Protein 1EX7 (pdb70)

Radius of gyration: 16.26 Å; Cα contacts (8 Å, |Δi|>4): 280; chains: 1; bounding box: 44×37×42 Å

CATH classification: 3.30.63.10 (+1 more: 3.40.50.300)

Structure (mmCIF, N/CA/C/O backbone):
data_1EX7
#
_entry.id   1EX7
#
_cell.length_a   50.625
_cell.length_b   50.625
_cell.length_c   155.327
_cell.angle_alpha   90.00
_cell.angle_beta   90.00
_cell.angle_gamma   90.00
#
_symmetry.space_group_name_H-M   'P 43 21 2'
#
loop_
_entity.id
_entity.type
_entity.pdbx_description
1 polymer 'GUANYLATE KINASE'
2 non-polymer 'SULFATE ION'
3 non-polymer "GUANOSINE-5'-MONOPHOSPHATE"
4 water water
#
loop_
_atom_site.group_PDB
_atom_site.id
_atom_site.type_symbol
_atom_site.label_atom_id
_atom_site.label_alt_id
_atom_site.label_comp_id
_atom_site.label_asym_id
_atom_site.label_entity_id
_atom_site.label_seq_id
_atom_site.pdbx_PDB_ins_code
_atom_site.Cartn_x
_atom_site.Cartn_y
_atom_site.Cartn_z
_atom_site.occupancy
_atom_site.B_iso_or_equiv
_atom_site.auth_seq_id
_atom_site.auth_comp_id
_atom_site.auth_asym_id
_atom_site.auth_atom_id
_atom_site.pdbx_PDB_model_num
ATOM 1 N N . SER A 1 1 ? 8.752 31.303 61.945 1.00 83.41 1 SER A N 1
ATOM 2 C CA . SER A 1 1 ? 9.301 29.962 61.749 1.00 57.67 1 SER A CA 1
ATOM 3 C C . SER A 1 1 ? 10.364 29.714 62.825 1.00 44.10 1 SER A C 1
ATOM 4 O O . SER A 1 1 ? 10.375 30.440 63.821 1.00 43.77 1 SER A O 1
ATOM 7 N N . ARG A 1 2 ? 11.225 28.715 62.603 1.00 37.56 2 ARG A N 1
ATOM 8 C CA . ARG A 1 2 ? 12.321 28.441 63.525 1.00 31.22 2 ARG A CA 1
ATOM 9 C C . ARG A 1 2 ? 13.300 29.626 63.504 1.00 23.98 2 ARG A C 1
ATOM 10 O O . ARG A 1 2 ? 13.627 30.125 62.428 1.00 26.20 2 ARG A O 1
ATOM 18 N N . PRO A 1 3 ? 13.775 30.055 64.667 1.00 29.55 3 PRO A N 1
ATOM 19 C CA . PRO A 1 3 ? 14.730 31.153 64.647 1.00 24.53 3 PRO A CA 1
ATOM 20 C C . PRO A 1 3 ? 16.046 30.656 64.042 1.00 24.65 3 PRO A C 1
ATOM 21 O O . PRO A 1 3 ? 16.448 29.491 64.043 1.00 25.74 3 PRO A O 1
ATOM 25 N N . ILE A 1 4 ? 16.736 31.647 63.520 1.00 20.89 4 ILE A N 1
ATOM 26 C CA . ILE A 1 4 ? 18.048 31.493 62.958 1.00 25.25 4 ILE A CA 1
ATOM 27 C C . ILE A 1 4 ? 19.077 32.212 63.834 1.00 31.63 4 ILE A C 1
ATOM 28 O O . ILE A 1 4 ? 19.044 33.404 64.125 1.00 21.48 4 ILE A O 1
ATOM 33 N N . VAL A 1 5 ? 20.077 31.452 64.281 1.00 21.60 5 VAL A N 1
ATOM 34 C CA . VAL A 1 5 ? 21.228 31.947 65.009 1.00 18.26 5 VAL A CA 1
ATOM 35 C C . VAL A 1 5 ? 22.370 32.099 64.017 1.00 19.69 5 VAL A C 1
ATOM 36 O O . VAL A 1 5 ? 22.833 31.136 63.393 1.00 20.89 5 VAL A O 1
ATOM 40 N N . ILE A 1 6 ? 22.831 33.328 63.851 1.00 13.66 6 ILE A N 1
ATOM 41 C CA . ILE A 1 6 ? 23.965 33.567 62.983 1.00 16.28 6 ILE A CA 1
ATOM 42 C C . ILE A 1 6 ? 25.151 33.969 63.866 1.00 23.49 6 ILE A C 1
ATOM 43 O O . ILE A 1 6 ? 25.045 34.796 64.784 1.00 24.14 6 ILE A O 1
ATOM 48 N N . SER A 1 7 ? 26.295 33.333 63.614 1.00 16.93 7 SER A N 1
ATOM 49 C CA . SER A 1 7 ? 27.494 33.727 64.336 1.00 18.65 7 SER A CA 1
ATOM 50 C C . SER A 1 7 ? 28.654 33.868 63.364 1.00 23.39 7 SER A C 1
ATOM 51 O O . SER A 1 7 ? 28.539 33.469 62.195 1.00 17.65 7 SER A O 1
ATOM 54 N N . GLY A 1 8 ? 29.775 34.411 63.840 1.00 17.41 8 GLY A N 1
ATOM 55 C CA . GLY A 1 8 ? 30.984 34.451 63.011 1.00 18.85 8 GLY A CA 1
ATOM 56 C C . GLY A 1 8 ? 31.854 35.609 63.527 1.00 20.45 8 GLY A C 1
ATOM 57 O O . GLY A 1 8 ? 31.336 36.531 64.162 1.00 18.63 8 GLY A O 1
ATOM 58 N N . PRO A 1 9 ? 33.125 35.626 63.273 1.00 24.70 9 PRO A N 1
ATOM 59 C CA . PRO A 1 9 ? 33.969 36.740 63.774 1.00 28.59 9 PRO A CA 1
ATOM 60 C C . PRO A 1 9 ? 33.625 38.073 63.153 1.00 24.30 9 PRO A C 1
ATOM 61 O O . PRO A 1 9 ? 33.258 38.105 61.972 1.00 20.09 9 PRO A O 1
ATOM 65 N N . SER A 1 10 ? 33.757 39.147 63.938 1.00 24.96 10 SER A N 1
ATOM 66 C CA . SER A 1 10 ? 33.603 40.508 63.430 1.00 35.65 10 SER A CA 1
ATOM 67 C C . SER A 1 10 ? 34.701 40.761 62.395 1.00 26.69 10 SER A C 1
ATOM 68 O O . SER A 1 10 ? 35.806 40.252 62.625 1.00 28.33 10 SER A O 1
ATOM 71 N N . GLY A 1 11 ? 34.446 41.458 61.309 1.00 30.95 11 GLY A N 1
ATOM 72 C CA . GLY A 1 11 ? 35.401 41.769 60.227 1.00 25.94 11 GLY A CA 1
ATOM 73 C C . GLY A 1 11 ? 35.141 40.979 58.961 1.00 26.08 11 GLY A C 1
ATOM 74 O O . GLY A 1 11 ? 35.803 41.110 57.942 1.00 39.14 11 GLY A O 1
ATOM 75 N N . THR A 1 12 ? 34.154 40.086 58.985 1.00 27.98 12 THR A N 1
ATOM 76 C CA . THR A 1 12 ? 33.857 39.198 57.879 1.00 34.25 12 THR A CA 1
ATOM 77 C C . THR A 1 12 ? 32.811 39.807 56.945 1.00 40.48 12 THR A C 1
ATOM 78 O O . THR A 1 12 ? 32.543 39.192 55.907 1.00 56.92 12 THR A O 1
ATOM 82 N N . GLY A 1 13 ? 32.194 40.947 57.240 1.00 38.31 13 GLY A N 1
ATOM 83 C CA . GLY A 1 13 ? 31.132 41.539 56.416 1.00 30.02 13 GLY A CA 1
ATOM 84 C C . GLY A 1 13 ? 29.744 41.060 56.803 1.00 28.65 13 GLY A C 1
ATOM 85 O O . GLY A 1 13 ? 28.741 41.270 56.140 1.00 29.08 13 GLY A O 1
ATOM 86 N N . LYS A 1 14 ? 29.592 40.368 57.936 1.00 26.25 14 LYS A N 1
ATOM 87 C CA . LYS A 1 14 ? 28.355 39.790 58.418 1.00 37.30 14 LYS A CA 1
ATOM 88 C C . LYS A 1 14 ? 27.261 40.835 58.667 1.00 34.97 14 LYS A C 1
ATOM 89 O O . LYS A 1 14 ? 26.069 40.594 58.471 1.00 17.98 14 LYS A O 1
ATOM 95 N N . SER A 1 15 ? 27.650 42.028 59.117 1.00 32.60 15 SER A N 1
ATOM 96 C CA . SER A 1 15 ? 26.674 43.083 59.391 1.00 33.46 15 SER A CA 1
ATOM 97 C C . SER A 1 15 ? 26.044 43.498 58.065 1.00 27.72 15 SER A C 1
ATOM 98 O O . SER A 1 15 ? 24.864 43.819 58.015 1.00 30.31 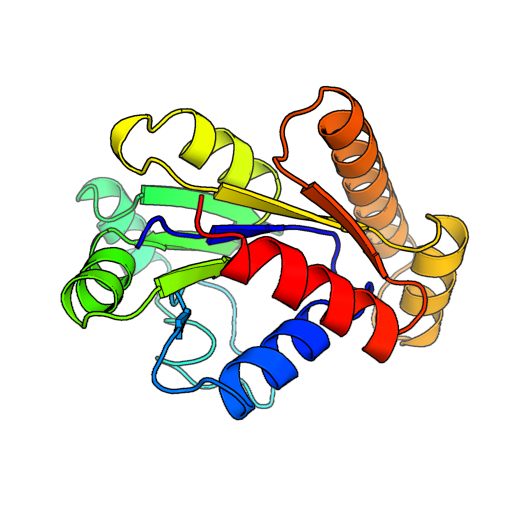15 SER A O 1
ATOM 101 N N . THR A 1 16 ? 26.874 43.477 57.018 1.00 24.08 16 THR A N 1
ATOM 102 C CA . THR A 1 16 ? 26.389 43.881 55.696 1.00 36.35 16 THR A CA 1
ATOM 103 C C . THR A 1 16 ? 25.375 42.927 55.091 1.00 32.58 16 THR A C 1
ATOM 104 O O . THR A 1 16 ? 24.403 43.330 54.451 1.00 24.82 16 THR A O 1
ATOM 108 N N . LEU A 1 17 ? 25.674 41.650 55.323 1.00 27.29 17 LEU A N 1
ATOM 109 C CA . LEU A 1 17 ? 24.780 40.595 54.862 1.00 27.72 17 LEU A CA 1
ATOM 110 C C . LEU A 1 17 ? 23.441 40.759 55.549 1.00 25.95 17 LEU A C 1
ATOM 111 O O . LEU A 1 17 ? 22.354 40.558 55.022 1.00 26.31 17 LEU A O 1
ATOM 116 N N . LEU A 1 18 ? 23.511 41.156 56.836 1.00 21.96 18 LEU A N 1
ATOM 117 C CA . LEU A 1 18 ? 22.194 41.224 57.482 1.00 29.11 18 LEU A CA 1
ATOM 118 C C . LEU A 1 18 ? 21.437 42.457 56.997 1.00 32.67 18 LEU A C 1
ATOM 119 O O . LEU A 1 18 ? 20.221 42.484 56.851 1.00 27.19 18 LEU A O 1
ATOM 124 N N . LYS A 1 19 ? 22.223 43.506 56.763 1.00 28.54 19 LYS A N 1
ATOM 125 C CA . LYS A 1 19 ? 21.591 44.727 56.279 1.00 42.64 19 LYS A CA 1
ATOM 126 C C . LYS A 1 19 ? 20.904 44.478 54.946 1.00 32.63 19 LYS A C 1
ATOM 127 O O . LYS A 1 19 ? 19.837 44.996 54.626 1.00 38.51 19 LYS A O 1
ATOM 133 N N . LYS A 1 20 ? 21.570 43.678 54.114 1.00 29.52 20 LYS A N 1
ATOM 134 C CA . LYS A 1 20 ? 20.869 43.502 52.838 1.00 27.16 20 LYS A CA 1
ATOM 135 C C . LYS A 1 20 ? 19.601 42.707 53.080 1.00 34.19 20 LYS A C 1
ATOM 136 O O . LYS A 1 20 ? 18.553 43.071 52.557 1.00 35.50 20 LYS A O 1
ATOM 142 N N . LEU A 1 21 ? 19.702 41.663 53.907 1.00 36.02 21 LEU A N 1
ATOM 143 C CA . LEU A 1 21 ? 18.504 40.851 54.146 1.00 37.21 21 LEU A CA 1
ATOM 144 C C . LEU A 1 21 ? 17.373 41.668 54.763 1.00 39.39 21 LEU A C 1
ATOM 145 O O . LEU A 1 21 ? 16.216 41.529 54.339 1.00 33.48 21 LEU A O 1
ATOM 150 N N . PHE A 1 22 ? 17.593 42.506 55.775 1.00 40.12 22 PHE A N 1
ATOM 151 C CA . PHE A 1 22 ? 16.459 43.237 56.362 1.00 40.62 22 PHE A CA 1
ATOM 152 C C . PHE A 1 22 ? 15.825 44.232 55.387 1.00 44.78 22 PHE A C 1
ATOM 153 O O . PHE A 1 22 ? 14.638 44.524 55.551 1.00 49.92 22 PHE A O 1
ATOM 161 N N . ALA A 1 23 ? 16.560 44.734 54.400 1.00 48.58 23 ALA A N 1
ATOM 162 C CA . ALA A 1 23 ? 16.004 45.690 53.441 1.00 54.12 23 ALA A CA 1
ATOM 163 C C . ALA A 1 23 ? 15.044 44.978 52.485 1.00 49.09 23 ALA A C 1
ATOM 164 O O . ALA A 1 23 ? 13.885 45.359 52.363 1.00 46.50 23 ALA A O 1
ATOM 166 N N . GLU A 1 24 ? 15.549 43.942 51.830 1.00 39.93 24 GLU A N 1
ATOM 167 C CA . GLU A 1 24 ? 14.752 43.158 50.898 1.00 40.48 24 GLU A CA 1
ATOM 168 C C . GLU A 1 24 ? 13.578 42.446 51.556 1.00 39.62 24 GLU A C 1
ATOM 169 O O . GLU A 1 24 ? 12.529 42.349 50.917 1.00 37.29 24 GLU A O 1
ATOM 175 N N . TYR A 1 25 ? 13.687 41.956 52.791 1.00 29.82 25 TYR A N 1
ATOM 176 C CA . TYR A 1 25 ? 12.556 41.242 53.403 1.00 25.06 25 TYR A CA 1
ATOM 177 C C . TYR A 1 25 ? 12.209 41.773 54.782 1.00 29.59 25 TYR A C 1
ATOM 178 O O . TYR A 1 25 ? 12.224 41.118 55.824 1.00 37.55 25 TYR A O 1
ATOM 187 N N . PRO A 1 26 ? 11.872 43.069 54.854 1.00 30.85 26 PRO A N 1
ATOM 188 C CA . PRO A 1 26 ? 11.626 43.675 56.165 1.00 31.21 26 PRO A CA 1
ATOM 189 C C . PRO A 1 26 ? 10.399 43.103 56.843 1.00 36.87 26 PRO A C 1
ATOM 190 O O . PRO A 1 26 ? 10.216 43.181 58.061 1.00 40.14 26 PRO A O 1
ATOM 194 N N . ASP A 1 27 ? 9.485 42.500 56.081 1.00 41.15 27 ASP A N 1
ATOM 195 C CA . ASP A 1 27 ? 8.289 41.988 56.770 1.00 35.09 27 ASP A CA 1
ATOM 196 C C . ASP A 1 27 ? 8.428 40.523 57.099 1.00 32.64 27 ASP A C 1
ATOM 197 O O . ASP A 1 27 ? 7.605 39.817 57.701 1.00 36.83 27 ASP A O 1
ATOM 202 N N . SER A 1 28 ? 9.551 39.940 56.679 1.00 32.27 28 SER A N 1
ATOM 203 C CA . SER A 1 28 ? 9.694 38.502 56.952 1.00 29.95 28 SER A CA 1
ATOM 204 C C . SER A 1 28 ? 10.591 38.193 58.129 1.00 24.19 28 SER A C 1
ATOM 205 O O . SER A 1 28 ? 10.545 37.156 58.768 1.00 31.81 28 SER A O 1
ATOM 208 N N . PHE A 1 29 ? 11.500 39.117 58.457 1.00 24.26 29 PHE A N 1
ATOM 209 C CA . PHE A 1 29 ? 12.444 38.771 59.526 1.00 28.10 29 PHE A CA 1
ATOM 210 C C . PHE A 1 29 ? 12.478 39.817 60.616 1.00 34.81 29 PHE A C 1
ATOM 211 O O . PHE A 1 29 ? 12.336 41.008 60.317 1.00 41.36 29 PHE A O 1
ATOM 219 N N . GLY A 1 30 ? 12.690 39.321 61.829 1.00 35.61 30 GLY A N 1
ATOM 220 C CA . GLY A 1 30 ? 12.787 40.277 62.949 1.00 31.98 30 GLY A CA 1
ATOM 221 C C . GLY A 1 30 ? 14.141 40.003 63.610 1.00 35.28 30 GLY A C 1
ATOM 222 O O . GLY A 1 30 ? 14.500 38.812 63.600 1.00 30.56 30 GLY A O 1
ATOM 223 N N . PHE A 1 31 ? 14.767 41.059 64.091 1.00 28.57 31 PHE A N 1
ATOM 224 C CA . PHE A 1 31 ? 16.090 40.998 64.720 1.00 30.01 31 PHE A CA 1
ATOM 225 C C . PHE A 1 31 ? 15.951 40.878 66.236 1.00 35.02 31 PHE A C 1
ATOM 226 O O . PHE A 1 31 ? 15.236 41.705 66.810 1.00 24.99 31 PHE A O 1
ATOM 234 N N . SER A 1 32 ? 16.601 39.909 66.853 1.00 24.91 32 SER A N 1
ATOM 235 C CA . SER A 1 32 ? 16.662 39.812 68.314 1.00 18.31 32 SER A CA 1
ATOM 236 C C . SER A 1 32 ? 17.575 40.925 68.765 1.00 19.98 32 SER A C 1
ATOM 237 O O . SER A 1 32 ? 18.731 41.094 68.397 1.00 19.05 32 SER A O 1
ATOM 240 N N . VAL A 1 33 ? 16.977 41.779 69.611 1.00 23.43 33 VAL A N 1
ATOM 241 C CA . VAL A 1 33 ? 17.661 42.959 70.113 1.00 21.35 33 VAL A CA 1
ATOM 242 C C . VAL A 1 33 ? 18.308 42.596 71.451 1.00 23.21 33 VAL A C 1
ATOM 243 O O . VAL A 1 33 ? 17.574 42.421 72.427 1.00 22.36 33 VAL A O 1
ATOM 247 N N . SER A 1 34 ? 19.645 42.457 71.465 1.00 18.68 34 SER A N 1
ATOM 248 C CA . SER A 1 34 ? 20.331 42.056 72.687 1.00 20.11 34 SER A CA 1
ATOM 249 C C . SER A 1 34 ? 20.380 43.195 73.696 1.00 16.51 34 SER A C 1
ATOM 250 O O . SER A 1 34 ? 20.402 44.371 73.327 1.00 20.91 34 SER A O 1
ATOM 253 N N . SER A 1 35 ? 20.399 42.841 74.976 1.00 18.68 35 SER A N 1
ATOM 254 C CA . SER A 1 35 ? 20.685 43.756 76.039 1.00 17.85 35 SER A CA 1
ATOM 255 C C . SER A 1 35 ? 22.189 43.829 76.228 1.00 21.60 35 SER A C 1
ATOM 256 O O . SER A 1 35 ? 22.845 42.795 76.197 1.00 22.03 35 SER A O 1
ATOM 259 N N . THR A 1 36 ? 22.744 45.024 76.420 1.00 18.93 36 THR A N 1
ATOM 260 C CA . THR A 1 36 ? 24.162 45.074 76.707 1.00 19.12 36 THR A CA 1
ATOM 261 C C . THR A 1 36 ? 24.472 46.213 77.668 1.00 16.37 36 THR A C 1
ATOM 262 O O . THR A 1 36 ? 23.778 47.217 77.722 1.00 19.66 36 THR A O 1
ATOM 266 N N . THR A 1 37 ? 25.506 46.119 78.468 1.00 15.63 37 THR A N 1
ATOM 267 C CA . THR A 1 37 ? 25.987 47.155 79.367 1.00 19.81 37 THR A CA 1
ATOM 268 C C . THR A 1 37 ? 27.077 47.993 78.691 1.00 23.84 37 THR A C 1
ATOM 269 O O . THR A 1 37 ? 27.563 48.962 79.275 1.00 27.18 37 THR A O 1
ATOM 273 N N . ARG A 1 38 ? 27.503 47.648 77.460 1.00 24.81 38 ARG A N 1
ATOM 274 C CA . ARG A 1 38 ? 28.538 48.532 76.883 1.00 27.04 38 ARG A CA 1
ATOM 275 C C . ARG A 1 38 ? 27.944 49.860 76.459 1.00 27.08 38 ARG A C 1
ATOM 276 O O . ARG A 1 38 ? 26.766 50.014 76.200 1.00 29.84 38 ARG A O 1
ATOM 284 N N . THR A 1 39 ? 28.831 50.842 76.388 1.00 29.87 39 THR A N 1
ATOM 285 C CA . THR A 1 39 ? 28.593 52.183 75.870 1.00 28.69 39 THR A CA 1
ATOM 286 C C . THR A 1 39 ? 28.214 52.225 74.408 1.00 31.80 39 THR A C 1
ATOM 287 O O . THR A 1 39 ? 28.930 51.678 73.555 1.00 37.84 39 THR A O 1
ATOM 291 N N . PRO A 1 40 ? 27.090 52.837 74.025 1.00 31.02 40 PRO A N 1
ATOM 292 C CA . PRO A 1 40 ? 26.743 52.887 72.603 1.00 28.29 40 PRO A CA 1
ATOM 293 C C . PRO A 1 40 ? 27.846 53.512 71.736 1.00 36.45 40 PRO A C 1
ATOM 294 O O . PRO A 1 40 ? 28.698 54.275 72.173 1.00 35.98 40 PRO A O 1
ATOM 298 N N . ARG A 1 41 ? 27.819 53.159 70.458 1.00 38.56 41 ARG A N 1
ATOM 299 C CA . ARG A 1 41 ? 28.757 53.588 69.442 1.00 40.70 41 ARG A CA 1
ATOM 300 C C . ARG A 1 41 ? 28.033 54.437 68.406 1.00 48.00 41 ARG A C 1
ATOM 301 O O . ARG A 1 41 ? 26.807 54.300 68.282 1.00 41.41 41 ARG A O 1
ATOM 309 N N . ALA A 1 42 ? 28.804 55.259 67.700 1.00 56.30 42 ALA A N 1
ATOM 310 C CA . ALA A 1 42 ? 28.161 56.128 66.698 1.00 54.28 42 ALA A CA 1
ATOM 311 C C . ALA A 1 42 ? 27.284 55.331 65.734 1.00 47.82 42 ALA A C 1
ATOM 312 O O . ALA A 1 42 ? 27.593 54.265 65.187 1.00 42.72 42 ALA A O 1
ATOM 314 N N . GLY A 1 43 ? 26.101 55.916 65.551 1.00 45.22 43 GLY A N 1
ATOM 315 C CA . GLY A 1 43 ? 25.090 55.323 64.710 1.00 49.94 43 GLY A CA 1
ATOM 316 C C . GLY A 1 43 ? 24.248 54.299 65.430 1.00 50.68 43 GLY A C 1
ATOM 317 O O . GLY A 1 43 ? 23.208 53.880 64.912 1.00 52.36 43 GLY A O 1
ATOM 318 N N . GLU A 1 44 ? 24.668 53.861 66.631 1.00 46.28 44 GLU A N 1
ATOM 319 C CA . GLU A 1 44 ? 23.852 52.795 67.236 1.00 35.81 44 GLU A CA 1
ATOM 320 C C . GLU A 1 44 ? 22.553 53.389 67.741 1.00 26.71 44 GLU A C 1
ATOM 321 O O . GLU A 1 44 ? 22.683 54.495 68.266 1.00 31.60 44 GLU A O 1
ATOM 327 N N . VAL A 1 45 ? 21.425 52.705 67.589 1.00 26.60 45 VAL A N 1
ATOM 328 C CA . VAL A 1 45 ? 20.182 53.201 68.162 1.00 34.21 45 VAL A CA 1
ATOM 329 C C . VAL A 1 45 ? 19.585 52.269 69.224 1.00 28.37 45 VAL A C 1
ATOM 330 O O . VAL A 1 45 ? 19.289 51.092 69.030 1.00 29.17 45 VAL A O 1
ATOM 334 N N . ASN A 1 46 ? 19.413 52.886 70.387 1.00 24.33 46 ASN A N 1
ATOM 335 C CA . ASN A 1 46 ? 18.783 52.179 71.493 1.00 27.09 46 ASN A CA 1
ATOM 336 C C . ASN A 1 46 ? 17.433 51.639 71.052 1.00 33.32 46 ASN A C 1
ATOM 337 O O . ASN A 1 46 ? 16.568 52.309 70.510 1.00 40.52 46 ASN A O 1
ATOM 342 N N . GLY A 1 47 ? 17.212 50.355 71.322 1.00 32.89 47 GLY A N 1
ATOM 343 C CA . GLY A 1 47 ? 15.990 49.654 70.968 1.00 21.66 47 GLY A CA 1
ATOM 344 C C . GLY A 1 47 ? 16.198 49.094 69.574 1.00 31.44 47 GLY A C 1
ATOM 345 O O . GLY A 1 47 ? 15.381 48.329 69.082 1.00 37.11 47 GLY A O 1
ATOM 346 N N . LYS A 1 48 ? 17.295 49.431 68.865 1.00 33.73 48 LYS A N 1
ATOM 347 C CA . LYS A 1 48 ? 17.376 48.810 67.536 1.00 33.87 48 LYS A CA 1
ATOM 348 C C . LYS A 1 48 ? 18.647 47.982 67.378 1.00 27.89 48 LYS A C 1
ATOM 349 O O . LYS A 1 48 ? 18.594 46.817 66.981 1.00 35.99 48 LYS A O 1
ATOM 355 N N . ASP A 1 49 ? 19.786 48.587 67.673 1.00 22.84 49 ASP A N 1
ATOM 356 C CA . ASP A 1 49 ? 21.047 47.858 67.581 1.00 21.59 49 ASP A CA 1
ATOM 357 C C . ASP A 1 49 ? 21.240 46.901 68.752 1.00 26.11 49 ASP A C 1
ATOM 358 O O . ASP A 1 49 ? 21.685 45.776 68.608 1.00 27.08 49 ASP A O 1
ATOM 363 N N . TYR A 1 50 ? 20.892 47.462 69.899 1.00 22.50 50 TYR A N 1
ATOM 364 C CA . TYR A 1 50 ? 20.951 46.968 71.232 1.00 19.35 50 TYR A CA 1
ATOM 365 C C . TYR A 1 50 ? 19.991 47.704 72.161 1.00 23.62 50 TYR A C 1
ATOM 366 O O . TYR A 1 50 ? 19.704 48.852 71.828 1.00 25.08 50 TYR A O 1
ATOM 375 N N . ASN A 1 51 ? 19.612 47.021 73.218 1.00 21.15 51 ASN A N 1
ATOM 376 C CA . ASN A 1 51 ? 18.977 47.591 74.395 1.00 24.62 51 ASN A CA 1
ATOM 377 C C . ASN A 1 51 ? 20.135 47.900 75.347 1.00 27.74 51 ASN A C 1
ATOM 378 O O . ASN A 1 51 ? 20.681 46.990 75.979 1.00 24.08 51 ASN A O 1
ATOM 383 N N . PHE A 1 52 ? 20.498 49.155 75.393 1.00 20.04 52 PHE A N 1
ATOM 384 C CA . PHE A 1 52 ? 21.560 49.580 76.273 1.00 24.83 52 PHE A CA 1
ATOM 385 C C . PHE A 1 52 ? 20.945 49.746 77.667 1.00 33.69 52 PHE A C 1
ATOM 386 O O . PHE A 1 52 ? 19.998 50.495 77.875 1.00 34.80 52 PHE A O 1
ATOM 394 N N . VAL A 1 53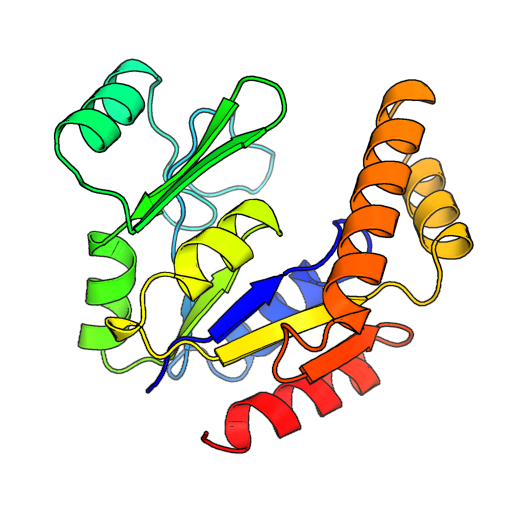 ? 21.494 49.034 78.640 1.00 26.90 53 VAL A N 1
ATOM 395 C CA . VAL A 1 53 ? 20.966 49.054 79.989 1.00 19.65 53 VAL A CA 1
ATOM 396 C C . VAL A 1 53 ? 22.127 49.195 80.950 1.00 23.75 53 VAL A C 1
ATOM 397 O O . VAL A 1 53 ? 23.269 49.014 80.524 1.00 24.38 53 VAL A O 1
ATOM 401 N N . SER A 1 54 ? 21.809 49.505 82.223 1.00 23.35 54 SER A N 1
ATOM 402 C CA . SER A 1 54 ? 22.841 49.686 83.232 1.00 22.65 54 SER A CA 1
ATOM 403 C C . SER A 1 54 ? 23.318 48.338 83.755 1.00 22.16 54 SER A C 1
ATOM 404 O O . SER A 1 54 ? 22.705 47.295 83.549 1.00 15.74 54 SER A O 1
ATOM 407 N N . VAL A 1 55 ? 24.412 48.325 84.478 1.00 16.21 55 VAL A N 1
ATOM 408 C CA . VAL A 1 55 ? 24.860 47.104 85.103 1.00 17.81 55 VAL A CA 1
ATOM 409 C C . VAL A 1 55 ? 23.820 46.653 86.097 1.00 24.96 55 VAL A C 1
ATOM 410 O O . VAL A 1 55 ? 23.524 45.471 86.255 1.00 26.72 55 VAL A O 1
ATOM 414 N N . ASP A 1 56 ? 23.196 47.578 86.832 1.00 20.42 56 ASP A N 1
ATOM 415 C CA . ASP A 1 56 ? 22.236 47.092 87.840 1.00 18.27 56 ASP A CA 1
ATOM 416 C C . ASP A 1 56 ? 21.058 46.381 87.215 1.00 13.94 56 ASP A C 1
ATOM 417 O O . ASP A 1 56 ? 20.526 45.378 87.690 1.00 20.60 56 ASP A O 1
ATOM 422 N N . GLU A 1 57 ? 20.631 46.980 86.091 1.00 14.47 57 GLU A N 1
ATOM 423 C CA . GLU A 1 57 ? 19.494 46.385 85.405 1.00 12.99 57 GLU A CA 1
ATOM 424 C C . GLU A 1 57 ? 19.896 45.048 84.796 1.00 16.31 57 GLU A C 1
ATOM 425 O O . GLU A 1 57 ? 19.079 44.128 84.833 1.00 25.17 57 GLU A O 1
ATOM 431 N N . PHE A 1 58 ? 21.104 44.947 84.245 1.00 23.17 58 PHE A N 1
ATOM 432 C CA . PHE A 1 58 ? 21.556 43.643 83.696 1.00 25.38 58 PHE A CA 1
ATOM 433 C C . PHE A 1 58 ? 21.608 42.592 84.806 1.00 16.41 58 PHE A C 1
ATOM 434 O O . PHE A 1 58 ? 21.102 41.457 84.652 1.00 19.14 58 PHE A O 1
ATOM 442 N N . LYS A 1 59 ? 22.196 42.873 85.967 1.00 17.39 59 LYS A N 1
ATOM 443 C CA . LYS A 1 59 ? 22.182 41.937 87.097 1.00 18.86 59 LYS A CA 1
ATOM 444 C C . LYS A 1 59 ? 20.770 41.554 87.484 1.00 19.00 59 LYS A C 1
ATOM 445 O O . LYS A 1 59 ? 20.423 40.406 87.814 1.00 18.33 59 LYS A O 1
ATOM 451 N N . SER A 1 60 ? 19.897 42.584 87.399 1.00 18.45 60 SER A N 1
ATOM 452 C CA . SER A 1 60 ? 18.483 42.304 87.690 1.00 17.66 60 SER A CA 1
ATOM 453 C C . SER A 1 60 ? 17.818 41.316 86.763 1.00 16.02 60 SER A C 1
ATOM 454 O O . SER A 1 60 ? 17.043 40.415 87.142 1.00 17.53 60 SER A O 1
ATOM 457 N N . MET A 1 61 ? 18.098 41.497 85.474 1.00 16.86 61 MET A N 1
ATOM 458 C CA . MET A 1 61 ? 17.667 40.608 84.399 1.00 19.31 61 MET A CA 1
ATOM 459 C C . MET A 1 61 ? 18.171 39.187 84.616 1.00 17.53 61 MET A C 1
ATOM 460 O O . MET A 1 61 ? 17.444 38.211 84.496 1.00 16.94 61 MET A O 1
ATOM 465 N N . ILE A 1 62 ? 19.431 39.024 84.959 1.00 16.40 62 ILE A N 1
ATOM 466 C CA . ILE A 1 62 ? 19.960 37.694 85.273 1.00 11.88 62 ILE A CA 1
ATOM 467 C C . ILE A 1 62 ? 19.154 37.076 86.406 1.00 22.22 62 ILE A C 1
ATOM 468 O O . ILE A 1 62 ? 18.601 35.974 86.394 1.00 23.23 62 ILE A O 1
ATOM 473 N N . LYS A 1 63 ? 19.055 37.842 87.498 1.00 20.17 63 LYS A N 1
ATOM 474 C CA . LYS A 1 63 ? 18.421 37.302 88.700 1.00 18.64 63 LYS A CA 1
ATOM 475 C C . LYS A 1 63 ? 16.972 36.896 88.472 1.00 24.56 63 LYS A C 1
ATOM 476 O O . LYS A 1 63 ? 16.505 35.954 89.109 1.00 21.54 63 LYS A O 1
ATOM 482 N N . ASN A 1 64 ? 16.321 37.636 87.567 1.00 25.65 64 ASN A N 1
ATOM 483 C CA . ASN A 1 64 ? 14.918 37.359 87.305 1.00 23.83 64 ASN A CA 1
ATOM 484 C C . ASN A 1 64 ? 14.761 36.438 86.106 1.00 22.69 64 ASN A C 1
ATOM 485 O O . ASN A 1 64 ? 13.646 36.404 85.627 1.00 23.16 64 ASN A O 1
ATOM 490 N N . ASN A 1 65 ? 15.824 35.738 85.681 1.00 18.25 65 ASN A N 1
ATOM 491 C CA . ASN A 1 65 ? 15.703 34.791 84.602 1.00 14.69 65 ASN A CA 1
ATOM 492 C C . ASN A 1 65 ? 15.128 35.385 83.327 1.00 17.06 65 ASN A C 1
ATOM 493 O O . ASN A 1 65 ? 14.255 34.810 82.688 1.00 25.12 65 ASN A O 1
ATOM 498 N N . GLU A 1 66 ? 15.593 36.547 82.895 1.00 18.51 66 GLU A N 1
ATOM 499 C CA . GLU A 1 66 ? 14.958 37.189 81.741 1.00 18.91 66 GLU A CA 1
ATOM 500 C C . GLU A 1 66 ? 15.725 36.826 80.470 1.00 24.05 66 GLU A C 1
ATOM 501 O O . GLU A 1 66 ? 15.293 37.263 79.399 1.00 20.62 66 GLU A O 1
ATOM 507 N N . PHE A 1 67 ? 16.806 36.044 80.609 1.00 17.94 67 PHE A N 1
ATOM 508 C CA . PHE A 1 67 ? 17.607 35.739 79.406 1.00 15.96 67 PHE A CA 1
ATOM 509 C C . PHE A 1 67 ? 17.452 34.333 78.876 1.00 23.07 67 PHE A C 1
ATOM 510 O O . PHE A 1 67 ? 17.245 33.331 79.557 1.00 22.39 67 PHE A O 1
ATOM 518 N N . ILE A 1 68 ? 17.570 34.251 77.562 1.00 18.45 68 ILE A N 1
ATOM 519 C CA . ILE A 1 68 ? 17.719 32.954 76.918 1.00 21.19 68 ILE A CA 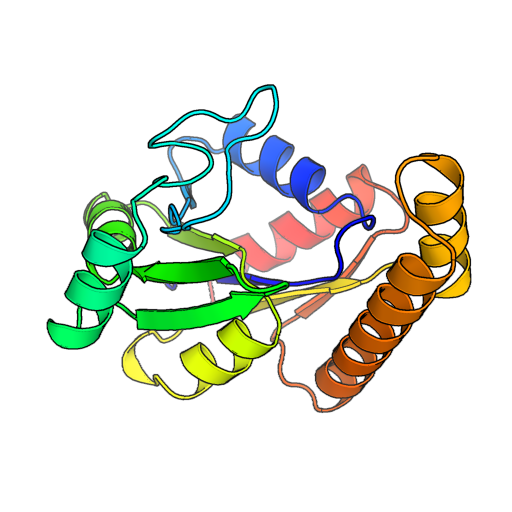1
ATOM 520 C C . ILE A 1 68 ? 19.152 32.517 77.200 1.00 20.99 68 ILE A C 1
ATOM 521 O O . ILE A 1 68 ? 19.522 31.410 77.575 1.00 19.17 68 ILE A O 1
ATOM 526 N N . GLU A 1 69 ? 20.064 33.458 77.025 1.00 15.98 69 GLU A N 1
ATOM 527 C CA . GLU A 1 69 ? 21.476 33.183 77.261 1.00 15.20 69 GLU A CA 1
ATOM 528 C C . GLU A 1 69 ? 22.113 34.524 77.621 1.00 18.13 69 GLU A C 1
ATOM 529 O O . GLU A 1 69 ? 21.550 35.555 77.205 1.00 20.69 69 GLU A O 1
ATOM 535 N N . TRP A 1 70 ? 23.233 34.571 78.299 1.00 16.76 70 TRP A N 1
ATOM 536 C CA . TRP A 1 70 ? 23.977 35.832 78.513 1.00 15.36 70 TRP A CA 1
ATOM 537 C C . TRP A 1 70 ? 25.456 35.544 78.721 1.00 19.67 70 TRP A C 1
ATOM 538 O O . TRP A 1 70 ? 25.861 34.440 79.098 1.00 21.94 70 TRP A O 1
ATOM 549 N N . ALA A 1 71 ? 26.330 36.516 78.484 1.00 18.70 71 ALA A N 1
ATOM 550 C CA . ALA A 1 71 ? 27.755 36.270 78.546 1.00 20.62 71 ALA A CA 1
ATOM 551 C C . ALA A 1 71 ? 28.415 37.586 78.904 1.00 26.27 71 ALA A C 1
ATOM 552 O O . ALA A 1 71 ? 27.666 38.553 78.914 1.00 19.49 71 ALA A O 1
ATOM 554 N N . GLN A 1 72 ? 29.701 37.619 79.156 1.00 24.20 72 GLN A N 1
ATOM 555 C CA . GLN A 1 72 ? 30.463 38.854 79.245 1.00 25.85 72 GLN A CA 1
ATOM 556 C C . GLN A 1 72 ? 31.490 38.826 78.111 1.00 34.28 72 GLN A C 1
ATOM 557 O O . GLN A 1 72 ? 31.973 37.772 77.667 1.00 42.44 72 GLN A O 1
ATOM 563 N N . PHE A 1 73 ? 31.825 39.997 77.625 1.00 35.49 73 PHE A N 1
ATOM 564 C CA . PHE A 1 73 ? 32.864 40.150 76.589 1.00 30.87 73 PHE A CA 1
ATOM 565 C C . PHE A 1 73 ? 33.607 41.431 76.941 1.00 27.88 73 PHE A C 1
ATOM 566 O O . PHE A 1 73 ? 32.970 42.475 77.057 1.00 32.60 73 PHE A O 1
ATOM 574 N N . SER A 1 74 ? 34.916 41.422 77.152 1.00 31.32 74 SER A N 1
ATOM 575 C CA . SER A 1 74 ? 35.659 42.620 77.537 1.00 25.74 74 SER A CA 1
ATOM 576 C C . SER A 1 74 ? 35.106 43.351 78.749 1.00 31.73 74 SER A C 1
ATOM 577 O O . SER A 1 74 ? 35.125 44.577 78.807 1.00 33.24 74 SER A O 1
ATOM 580 N N . GLY A 1 75 ? 34.595 42.645 79.753 1.00 27.95 75 GLY A N 1
ATOM 581 C CA . GLY A 1 75 ? 34.111 43.214 80.996 1.00 23.37 75 GLY A CA 1
ATOM 582 C C . GLY A 1 75 ? 32.713 43.758 80.884 1.00 24.57 75 GLY A C 1
ATOM 583 O O . GLY A 1 75 ? 32.196 44.270 81.861 1.00 41.80 75 GLY A O 1
ATOM 584 N N . ASN A 1 76 ? 32.066 43.656 79.716 1.00 20.25 76 ASN A N 1
ATOM 585 C CA . ASN A 1 76 ? 30.680 44.131 79.643 1.00 26.82 76 ASN A CA 1
ATOM 586 C C . ASN A 1 76 ? 29.726 42.961 79.424 1.00 28.52 76 ASN A C 1
ATOM 587 O O . ASN A 1 76 ? 30.126 41.892 78.952 1.00 25.73 76 ASN A O 1
ATOM 592 N N . TYR A 1 77 ? 28.459 43.144 79.743 1.00 19.42 77 TYR A N 1
ATOM 593 C CA . TYR A 1 77 ? 27.518 42.032 79.612 1.00 16.42 77 TYR A CA 1
ATOM 594 C C . TYR A 1 77 ? 26.705 42.159 78.338 1.00 19.38 77 TYR A C 1
ATOM 595 O O . TYR A 1 77 ? 26.386 43.272 77.909 1.00 17.45 77 TYR A O 1
ATOM 604 N N . TYR A 1 78 ? 26.362 41.030 77.779 1.00 18.90 78 TYR A N 1
ATOM 605 C CA . TYR A 1 78 ? 25.509 40.911 76.640 1.00 18.92 78 TYR A CA 1
ATOM 606 C C . TYR A 1 78 ? 24.544 39.745 76.791 1.00 20.58 78 TYR A C 1
ATOM 607 O O . TYR A 1 78 ? 24.946 38.705 77.325 1.00 16.32 78 TYR A O 1
ATOM 616 N N . GLY A 1 79 ? 23.319 39.868 76.295 1.00 15.14 79 GLY A N 1
ATOM 617 C CA . GLY A 1 79 ? 22.428 38.700 76.387 1.00 14.82 79 GLY A CA 1
ATOM 618 C C . GLY A 1 79 ? 21.182 38.783 75.533 1.00 22.82 79 GLY A C 1
ATOM 619 O O . GLY A 1 79 ? 20.728 39.875 75.194 1.00 21.58 79 GLY A O 1
ATOM 620 N N . SER A 1 80 ? 20.655 37.614 75.188 1.00 23.09 80 SER A N 1
ATOM 621 C CA . SER A 1 80 ? 19.453 37.429 74.408 1.00 19.29 80 SER A CA 1
ATOM 622 C C . SER A 1 80 ? 18.287 37.226 75.363 1.00 23.19 80 SER A C 1
ATOM 623 O O . SER A 1 80 ? 18.335 36.295 76.175 1.00 18.03 80 SER A O 1
ATOM 626 N N . THR A 1 81 ? 17.285 38.097 75.257 1.00 19.88 81 THR A N 1
ATOM 627 C CA . THR A 1 81 ? 16.151 37.959 76.143 1.00 16.39 81 THR A CA 1
ATOM 628 C C . THR A 1 81 ? 15.011 37.148 75.541 1.00 19.07 81 THR A C 1
ATOM 629 O O . THR A 1 81 ? 14.704 37.108 74.347 1.00 23.45 81 THR A O 1
ATOM 633 N N . VAL A 1 82 ? 14.357 36.478 76.509 1.00 21.91 82 VAL A N 1
ATOM 634 C CA . VAL A 1 82 ? 13.105 35.769 76.228 1.00 24.04 82 VAL A CA 1
ATOM 635 C C . VAL A 1 82 ? 12.132 36.731 75.546 1.00 24.70 82 VAL A C 1
ATOM 636 O O . VAL A 1 82 ? 11.516 36.453 74.534 1.00 24.66 82 VAL A O 1
ATOM 640 N N . ALA A 1 83 ? 11.975 37.945 76.096 1.00 27.27 83 ALA A N 1
ATOM 641 C CA . ALA A 1 83 ? 11.033 38.910 75.532 1.00 37.27 83 ALA A CA 1
ATOM 642 C C . ALA A 1 83 ? 11.276 39.267 74.069 1.00 39.93 83 ALA A C 1
ATOM 643 O O . ALA A 1 83 ? 10.340 39.208 73.257 1.00 34.06 83 ALA A O 1
ATOM 645 N N . SER A 1 84 ? 12.509 39.658 73.723 1.00 29.68 84 SER A N 1
ATOM 646 C CA . SER A 1 84 ? 12.699 40.078 72.330 1.00 28.48 84 SER A CA 1
ATOM 647 C C . SER A 1 84 ? 12.396 38.933 71.376 1.00 31.48 84 SER A C 1
ATOM 648 O O . SER A 1 84 ? 11.751 39.089 70.340 1.00 30.96 84 SER A O 1
ATOM 651 N N . VAL A 1 85 ? 12.844 37.732 71.727 1.00 31.38 85 VAL A N 1
ATOM 652 C CA . VAL A 1 85 ? 12.585 36.611 70.842 1.00 32.36 85 VAL A CA 1
ATOM 653 C C . VAL A 1 85 ? 11.104 36.318 70.709 1.00 41.65 85 VAL A C 1
ATOM 654 O O . VAL A 1 85 ? 10.683 35.990 69.591 1.00 44.96 85 VAL A O 1
ATOM 658 N N . LYS A 1 86 ? 10.331 36.419 71.785 1.00 37.34 86 LYS A N 1
ATOM 659 C CA . LYS A 1 86 ? 8.903 36.141 71.632 1.00 46.13 86 LYS A CA 1
ATOM 660 C C . LYS A 1 86 ? 8.169 37.276 70.918 1.00 45.68 86 LYS A C 1
ATOM 661 O O . LYS A 1 86 ? 7.266 37.016 70.106 1.00 42.76 86 LYS A O 1
ATOM 667 N N . GLN A 1 87 ? 8.475 38.551 71.140 1.00 37.39 87 GLN A N 1
ATOM 668 C CA . GLN A 1 87 ? 7.746 39.584 70.396 1.00 42.60 87 GLN A CA 1
ATOM 669 C C . GLN A 1 87 ? 7.870 39.511 68.888 1.00 51.91 87 GLN A C 1
ATOM 670 O O . GLN A 1 87 ? 6.969 39.883 68.128 1.00 44.19 87 GLN A O 1
ATOM 676 N N . VAL A 1 88 ? 9.009 39.033 68.392 1.00 57.80 88 VAL A N 1
ATOM 677 C CA . VAL A 1 88 ? 9.243 38.921 66.954 1.00 54.97 88 VAL A CA 1
ATOM 678 C C . VAL A 1 88 ? 8.502 37.732 66.337 1.00 52.55 88 VAL A C 1
ATOM 679 O O . VAL A 1 88 ? 7.768 37.828 65.345 1.00 45.61 88 VAL A O 1
ATOM 683 N N . SER A 1 89 ? 8.724 36.586 66.961 1.00 52.68 89 SER A N 1
ATOM 684 C CA . SER A 1 89 ? 8.178 35.281 66.601 1.00 57.77 89 SER A CA 1
ATOM 685 C C . SER A 1 89 ? 6.652 35.348 66.675 1.00 55.72 89 SER A C 1
ATOM 686 O O . SER A 1 89 ? 5.981 35.006 65.711 1.00 58.75 89 SER A O 1
ATOM 689 N N . LYS A 1 90 ? 6.184 35.812 67.816 1.00 59.26 90 LYS A N 1
ATOM 690 C CA . LYS A 1 90 ? 4.774 36.127 68.002 1.00 66.17 90 LYS A CA 1
ATOM 691 C C . LYS A 1 90 ? 4.360 36.985 66.815 1.00 67.46 90 LYS A C 1
ATOM 692 O O . LYS A 1 90 ? 3.406 36.643 66.110 1.00 83.31 90 LYS A O 1
ATOM 698 N N . SER A 1 91 ? 5.062 38.067 66.520 1.00 66.09 91 SER A N 1
ATOM 699 C CA . SER A 1 91 ? 4.800 38.976 65.411 1.00 64.42 91 SER A CA 1
ATOM 700 C C . SER A 1 91 ? 4.591 38.287 64.076 1.00 56.75 91 SER A C 1
ATOM 701 O O . SER A 1 91 ? 4.002 38.844 63.147 1.00 65.03 91 SER A O 1
ATOM 704 N N . GLY A 1 92 ? 5.070 37.061 63.914 1.00 50.38 92 GLY A N 1
ATOM 705 C CA . GLY A 1 92 ? 4.870 36.378 62.657 1.00 40.07 92 GLY A CA 1
ATOM 706 C C . GLY A 1 92 ? 6.080 36.528 61.771 1.00 43.80 92 GLY A C 1
ATOM 707 O O . GLY A 1 92 ? 6.093 36.229 60.577 1.00 50.23 92 GLY A O 1
ATOM 708 N N . LYS A 1 93 ? 7.183 37.015 62.333 1.00 44.93 93 LYS A N 1
ATOM 709 C CA . LYS A 1 93 ? 8.383 37.115 61.497 1.00 37.83 93 LYS A CA 1
ATOM 710 C C . LYS A 1 93 ? 9.368 36.013 61.860 1.00 34.15 93 LYS A C 1
ATOM 711 O O . LYS A 1 93 ? 9.182 35.353 62.881 1.00 31.83 93 LYS A O 1
ATOM 717 N N . THR A 1 94 ? 10.395 35.819 61.051 1.00 30.43 94 THR A N 1
ATOM 718 C CA . THR A 1 94 ? 11.420 34.831 61.463 1.00 30.74 94 THR A CA 1
ATOM 719 C C . THR A 1 94 ? 12.496 35.576 62.257 1.00 25.27 94 THR A C 1
ATOM 720 O O . THR A 1 94 ? 13.063 36.582 61.845 1.00 28.74 94 THR A O 1
ATOM 724 N N . CYS A 1 95 ? 12.780 35.094 63.455 1.00 25.69 95 CYS A N 1
ATOM 725 C CA . CYS A 1 95 ? 13.741 35.760 64.331 1.00 33.02 95 CYS A CA 1
ATOM 726 C C . CYS A 1 95 ? 15.185 35.377 64.040 1.00 32.95 95 CYS A C 1
ATOM 727 O O . CYS A 1 95 ? 15.492 34.189 63.965 1.00 28.14 95 CYS A O 1
ATOM 730 N N . ILE A 1 96 ? 15.998 36.416 63.899 1.00 23.29 96 ILE A N 1
ATOM 731 C CA . ILE A 1 96 ? 17.428 36.213 63.710 1.00 20.78 96 ILE A CA 1
ATOM 732 C C . ILE A 1 96 ? 18.156 36.672 64.966 1.00 25.30 96 ILE A C 1
ATOM 733 O 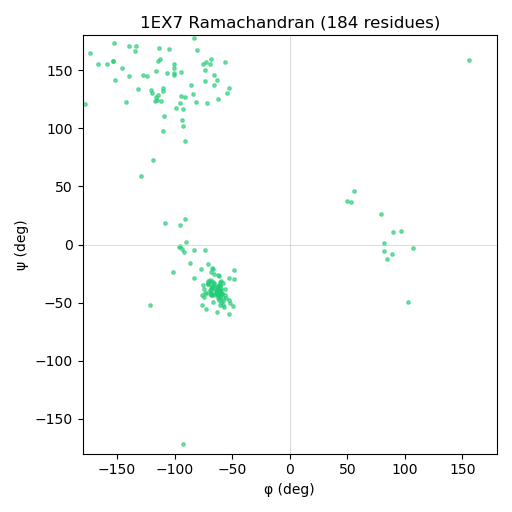O . ILE A 1 96 ? 17.879 37.743 65.554 1.00 22.23 96 ILE A O 1
ATOM 738 N N . LEU A 1 97 ? 19.093 35.851 65.396 1.00 19.19 97 LEU A N 1
ATOM 739 C CA . LEU A 1 97 ? 19.921 36.100 66.572 1.00 18.17 97 LEU A CA 1
ATOM 740 C C . LEU A 1 97 ? 21.373 36.267 66.115 1.00 20.32 97 LEU A C 1
ATOM 741 O O . LEU A 1 97 ? 21.878 35.360 65.463 1.00 28.05 97 LEU A O 1
ATOM 746 N N . ASP A 1 98 ? 22.000 37.379 66.453 1.00 17.11 98 ASP A N 1
ATOM 747 C CA . ASP A 1 98 ? 23.402 37.626 66.108 1.00 22.06 98 ASP A CA 1
ATOM 748 C C . ASP A 1 98 ? 24.192 37.569 67.401 1.00 22.69 98 ASP A C 1
ATOM 749 O O . ASP A 1 98 ? 24.221 38.549 68.162 1.00 19.96 98 ASP A O 1
ATOM 754 N N . ILE A 1 99 ? 24.804 36.394 67.669 1.00 14.64 99 ILE A N 1
ATOM 755 C CA . ILE A 1 99 ? 25.472 36.181 68.953 1.00 13.85 99 ILE A CA 1
ATOM 756 C C . ILE A 1 99 ? 26.772 35.442 68.768 1.00 18.63 99 ILE A C 1
ATOM 757 O O . ILE A 1 99 ? 27.090 34.949 67.696 1.00 21.43 99 ILE A O 1
ATOM 762 N N . ASP A 1 100 ? 27.583 35.331 69.821 1.00 17.65 100 ASP A N 1
ATOM 763 C CA . ASP A 1 100 ? 28.914 34.746 69.555 1.00 18.56 100 ASP A CA 1
ATOM 764 C C . ASP A 1 100 ? 28.914 33.258 69.771 1.00 14.77 100 ASP A C 1
ATOM 765 O O . ASP A 1 100 ? 27.863 32.646 69.987 1.00 15.57 100 ASP A O 1
ATOM 770 N N . MET A 1 101 ? 30.101 32.633 69.731 1.00 19.17 101 MET A N 1
ATOM 771 C CA . MET A 1 101 ? 30.119 31.162 69.907 1.00 19.07 101 MET A CA 1
ATOM 772 C C . MET A 1 101 ? 29.675 30.755 71.294 1.00 19.58 101 MET A C 1
ATOM 773 O O . MET A 1 101 ? 29.019 29.711 71.428 1.00 14.59 101 MET A O 1
ATOM 778 N N . GLN A 1 102 ? 29.938 31.527 72.358 1.00 16.16 102 GLN A N 1
ATOM 779 C CA . GLN A 1 102 ? 29.363 31.182 73.655 1.00 24.01 102 GLN A CA 1
ATOM 780 C C . GLN A 1 102 ? 27.834 31.073 73.568 1.00 23.74 102 GLN A C 1
ATOM 781 O O . GLN A 1 102 ? 27.187 30.179 74.117 1.00 20.76 102 GLN A O 1
ATOM 787 N N . GLY A 1 103 ? 27.216 32.056 72.907 1.00 22.99 103 GLY A N 1
ATOM 788 C CA . GLY A 1 103 ? 25.765 32.095 72.761 1.00 16.45 103 GLY A CA 1
ATOM 789 C C . GLY A 1 103 ? 25.294 30.899 71.957 1.00 16.61 103 GLY A C 1
ATOM 790 O O . GLY A 1 103 ? 24.308 30.277 72.314 1.00 18.56 103 GLY A O 1
ATOM 791 N N . VAL A 1 104 ? 26.039 30.574 70.887 1.00 11.44 104 VAL A N 1
ATOM 792 C CA . VAL A 1 104 ? 25.630 29.435 70.094 1.00 13.29 104 VAL A CA 1
ATOM 793 C C . VAL A 1 104 ? 25.583 28.186 70.970 1.00 18.88 104 VAL A C 1
ATOM 794 O O . VAL A 1 104 ? 24.634 27.421 70.953 1.00 17.52 104 VAL A O 1
ATOM 798 N N . LYS A 1 105 ? 26.636 27.959 71.732 1.00 18.18 105 LYS A N 1
ATOM 799 C CA . LYS A 1 105 ? 26.680 26.765 72.588 1.00 24.04 105 LYS A CA 1
ATOM 800 C C . LYS A 1 105 ? 25.544 26.721 73.617 1.00 29.37 105 LYS A C 1
ATOM 801 O O . LYS A 1 105 ? 25.048 25.626 73.927 1.00 22.00 105 LYS A O 1
ATOM 807 N N . SER A 1 106 ? 25.176 27.909 74.121 1.00 23.59 106 SER A N 1
ATOM 808 C CA . SER A 1 106 ? 24.073 28.039 75.076 1.00 22.18 106 SER A CA 1
ATOM 809 C C . SER A 1 106 ? 22.751 27.688 74.398 1.00 22.33 106 SER A C 1
ATOM 810 O O . SER A 1 106 ? 21.919 26.912 74.870 1.00 26.16 106 SER A O 1
ATOM 813 N N . VAL A 1 107 ? 22.481 28.250 73.243 1.00 20.27 107 VAL A N 1
ATOM 814 C CA . VAL A 1 107 ? 21.194 28.006 72.570 1.00 20.09 107 VAL A CA 1
ATOM 815 C C . VAL A 1 107 ? 21.094 26.567 72.111 1.00 30.03 107 VAL A C 1
ATOM 816 O O . VAL A 1 107 ? 20.022 25.944 72.043 1.00 24.77 107 VAL A O 1
ATOM 820 N N . LYS A 1 108 ? 22.243 25.988 71.773 1.00 25.07 108 LYS A N 1
ATOM 821 C CA . LYS A 1 108 ? 22.227 24.579 71.405 1.00 25.77 108 LYS A CA 1
ATOM 822 C C . LYS A 1 108 ? 21.663 23.734 72.518 1.00 29.01 108 LYS A C 1
ATOM 823 O O . LYS A 1 108 ? 20.993 22.709 72.290 1.00 34.30 108 LYS A O 1
ATOM 829 N N . ALA A 1 109 ? 21.931 24.188 73.756 1.00 25.58 109 ALA A N 1
ATOM 830 C CA . ALA A 1 109 ? 21.442 23.301 74.829 1.00 30.88 109 ALA A CA 1
ATOM 831 C C . ALA A 1 109 ? 20.033 23.658 75.284 1.00 38.31 109 ALA A C 1
ATOM 832 O O . ALA A 1 109 ? 19.573 23.333 76.399 1.00 40.55 109 ALA A O 1
ATOM 834 N N . ILE A 1 110 ? 19.296 24.352 74.403 1.00 30.07 110 ILE A N 1
ATOM 835 C CA . ILE A 1 110 ? 17.892 24.710 74.639 1.00 30.93 110 ILE A CA 1
ATOM 836 C C . ILE A 1 110 ? 16.996 24.083 73.570 1.00 40.17 110 ILE A C 1
ATOM 837 O O . ILE A 1 110 ? 16.474 24.758 72.665 1.00 37.67 110 ILE A O 1
ATOM 842 N N . PRO A 1 111 ? 16.802 22.764 73.644 1.00 51.27 111 PRO A N 1
ATOM 843 C CA . PRO A 1 111 ? 16.124 21.980 72.601 1.00 53.59 111 PRO A CA 1
ATOM 844 C C . PRO A 1 111 ? 14.806 22.577 72.142 1.00 49.25 111 PRO A C 1
ATOM 845 O O . PRO A 1 111 ? 14.363 22.427 71.003 1.00 51.15 111 PRO A O 1
ATOM 849 N N . GLU A 1 112 ? 14.151 23.283 73.052 1.00 43.08 112 GLU A N 1
ATOM 850 C CA . GLU A 1 112 ? 12.859 23.877 72.728 1.00 50.44 112 GLU A CA 1
ATOM 851 C C . GLU A 1 112 ? 12.969 25.046 71.773 1.00 49.11 112 GLU A C 1
ATOM 852 O O . GLU A 1 112 ? 11.994 25.488 71.158 1.00 51.10 112 GLU A O 1
ATOM 858 N N . LEU A 1 113 ? 14.156 25.652 71.578 1.00 34.92 113 LEU A N 1
ATOM 859 C CA . LEU A 1 113 ? 14.065 26.761 70.634 1.00 32.30 113 LEU A CA 1
ATOM 860 C C . LEU A 1 113 ? 13.996 26.264 69.194 1.00 37.91 113 LEU A C 1
ATOM 861 O O . LEU A 1 113 ? 13.575 26.990 68.289 1.00 38.33 113 LEU A O 1
ATOM 866 N N . ASN A 1 114 ? 14.463 25.033 69.025 1.00 30.03 114 ASN A N 1
ATOM 867 C CA . ASN A 1 114 ? 14.550 24.440 67.683 1.00 30.84 114 ASN A CA 1
ATOM 868 C C . ASN A 1 114 ? 15.254 25.399 66.720 1.00 22.79 114 ASN A C 1
ATOM 869 O O . ASN A 1 114 ? 14.849 25.454 65.571 1.00 35.05 114 ASN A O 1
ATOM 874 N N . ALA A 1 115 ? 16.287 26.142 67.163 1.00 21.12 115 ALA A N 1
ATOM 875 C CA . ALA A 1 115 ? 16.953 27.085 66.249 1.00 20.48 115 ALA A CA 1
ATOM 876 C C . ALA A 1 115 ? 17.714 26.377 65.165 1.00 20.28 115 ALA A C 1
ATOM 877 O O . ALA A 1 115 ? 18.073 25.200 65.264 1.00 24.43 115 ALA A O 1
ATOM 879 N N . ARG A 1 116 ? 17.981 27.091 64.090 1.00 16.23 116 ARG A N 1
ATOM 880 C CA . ARG A 1 116 ? 18.862 26.791 63.004 1.00 17.66 116 ARG A CA 1
ATOM 881 C C . ARG A 1 116 ? 20.167 27.559 63.205 1.00 24.09 116 ARG A C 1
ATOM 882 O O . ARG A 1 116 ? 20.116 28.683 63.713 1.00 19.91 116 ARG A O 1
ATOM 890 N N . PHE A 1 117 ? 21.301 27.005 62.820 1.00 19.51 117 PHE A N 1
ATOM 891 C CA . PHE A 1 117 ? 22.580 27.661 63.056 1.00 20.73 117 PHE A CA 1
ATOM 892 C C . PHE A 1 117 ? 23.321 27.946 61.768 1.00 17.95 117 PHE A C 1
ATOM 893 O O . PHE A 1 117 ? 23.484 27.078 60.910 1.00 18.44 117 PHE A O 1
ATOM 901 N N . LEU A 1 118 ? 23.787 29.199 61.618 1.00 19.47 118 LEU A N 1
ATOM 902 C CA . LEU A 1 118 ? 24.535 29.556 60.414 1.00 16.09 118 LEU A CA 1
ATOM 903 C C . LEU A 1 118 ? 25.784 30.291 60.850 1.00 12.72 118 LEU A C 1
ATOM 904 O O . LEU A 1 118 ? 25.690 31.166 61.712 1.00 19.64 118 LEU A O 1
ATOM 909 N N . PHE A 1 119 ? 26.894 29.930 60.282 1.00 14.64 119 PHE A N 1
ATOM 910 C CA . PHE A 1 119 ? 28.191 30.497 60.607 1.00 17.42 119 PHE A CA 1
ATOM 911 C C . PHE A 1 119 ? 28.757 31.102 59.342 1.00 16.44 119 PHE A C 1
ATOM 912 O O . PH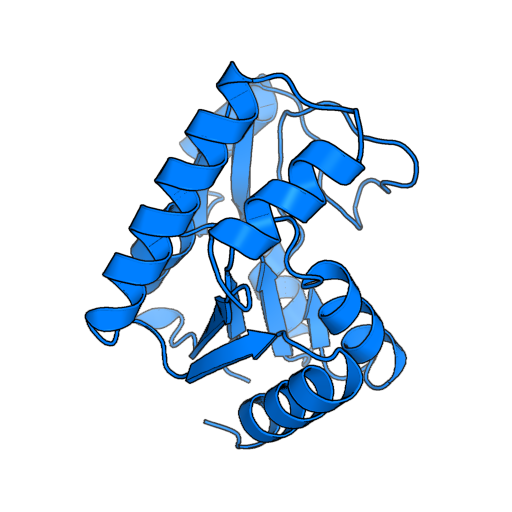E A 1 119 ? 28.755 30.534 58.253 1.00 18.41 119 PHE A O 1
ATOM 920 N N . ILE A 1 120 ? 29.236 32.322 59.534 1.00 21.47 120 ILE A N 1
ATOM 921 C CA . ILE A 1 120 ? 29.809 33.140 58.462 1.00 22.59 120 ILE A CA 1
ATOM 922 C C . ILE A 1 120 ? 31.302 33.188 58.743 1.00 17.53 120 ILE A C 1
ATOM 923 O O . ILE A 1 120 ? 31.628 33.809 59.770 1.00 19.45 120 ILE A O 1
ATOM 928 N N . ALA A 1 121 ? 32.102 32.554 57.919 1.00 18.47 121 ALA A N 1
ATOM 929 C CA . ALA A 1 121 ? 33.526 32.486 58.052 1.00 22.40 121 ALA A CA 1
ATOM 930 C C . ALA A 1 121 ? 34.178 33.494 57.098 1.00 22.46 121 ALA A C 1
ATOM 931 O O . ALA A 1 121 ? 33.666 33.842 56.017 1.00 16.48 121 ALA A O 1
ATOM 933 N N . PRO A 1 122 ? 35.345 33.900 57.585 1.00 24.55 122 PRO A N 1
ATOM 934 C CA . PRO A 1 122 ? 36.267 34.747 56.829 1.00 25.53 122 PRO A CA 1
ATOM 935 C C . PRO A 1 122 ? 36.954 33.889 55.763 1.00 28.46 122 PRO A C 1
ATOM 936 O O . PRO A 1 122 ? 37.028 32.664 55.976 1.00 21.70 122 PRO A O 1
ATOM 940 N N . PRO A 1 123 ? 37.444 34.460 54.672 1.00 21.75 123 PRO A N 1
ATOM 941 C CA . PRO A 1 123 ? 38.087 33.633 53.639 1.00 25.40 123 PRO A CA 1
ATOM 942 C C . PRO A 1 123 ? 39.298 32.925 54.220 1.00 25.74 123 PRO A C 1
ATOM 943 O O . PRO A 1 123 ? 39.649 31.855 53.734 1.00 30.80 123 PRO A O 1
ATOM 947 N N . SER A 1 124 ? 39.914 33.505 55.246 1.00 31.79 124 SER A N 1
ATOM 948 C CA . SER A 1 124 ? 41.038 32.935 55.992 1.00 25.06 124 SER A CA 1
ATOM 949 C C . SER A 1 124 ? 41.349 33.832 57.195 1.00 21.27 124 SER A C 1
ATOM 950 O O . SER A 1 124 ? 40.906 34.972 57.299 1.00 22.55 124 SER A O 1
ATOM 953 N N . VAL A 1 125 ? 42.121 33.295 58.132 1.00 18.15 125 VAL A N 1
ATOM 954 C CA . VAL A 1 125 ? 42.494 34.104 59.295 1.00 21.09 125 VAL A CA 1
ATOM 955 C C . VAL A 1 125 ? 43.490 35.191 58.900 1.00 22.24 125 VAL A C 1
ATOM 956 O O . VAL A 1 125 ? 43.478 36.286 59.470 1.00 29.14 125 VAL A O 1
ATOM 960 N N . GLU A 1 126 ? 44.343 34.859 57.934 1.00 18.57 126 GLU A N 1
ATOM 961 C CA . GLU A 1 126 ? 45.292 35.838 57.434 1.00 26.97 126 GLU A CA 1
ATOM 962 C C . GLU A 1 126 ? 44.518 36.998 56.823 1.00 29.14 126 GLU A C 1
ATOM 963 O O . GLU A 1 126 ? 44.866 38.142 57.125 1.00 26.40 126 GLU A O 1
ATOM 969 N N . ASP A 1 127 ? 43.499 36.783 56.007 1.00 19.05 127 ASP A N 1
ATOM 970 C CA . ASP A 1 127 ? 42.701 37.902 55.510 1.00 18.30 127 ASP A CA 1
ATOM 971 C C . ASP A 1 127 ? 41.986 38.662 56.619 1.00 26.14 127 ASP A C 1
ATOM 972 O O . ASP A 1 127 ? 41.871 39.890 56.533 1.00 19.23 127 ASP A O 1
ATOM 977 N N . LEU A 1 128 ? 41.477 38.001 57.659 1.00 22.66 128 LEU A N 1
ATOM 978 C CA . LEU A 1 128 ? 40.837 38.681 58.769 1.00 13.92 128 LEU A CA 1
ATOM 979 C C . LEU A 1 128 ? 41.810 39.605 59.468 1.00 19.97 128 LEU A C 1
ATOM 980 O O . LEU A 1 128 ? 41.545 40.726 59.932 1.00 22.66 128 LEU A O 1
ATOM 985 N N . LYS A 1 129 ? 43.032 39.105 59.600 1.00 14.04 129 LYS A N 1
ATOM 986 C CA . LYS A 1 129 ? 44.041 39.975 60.235 1.00 15.84 129 LYS A CA 1
ATOM 987 C C . LYS A 1 129 ? 44.282 41.291 59.498 1.00 24.27 129 LYS A C 1
ATOM 988 O O . LYS A 1 129 ? 44.447 42.362 60.085 1.00 20.62 129 LYS A O 1
ATOM 994 N N . LYS A 1 130 ? 44.342 41.217 58.175 1.00 22.66 130 LYS A N 1
ATOM 995 C CA . LYS A 1 130 ? 44.565 42.332 57.266 1.00 20.70 130 LYS A CA 1
ATOM 996 C C . LYS A 1 130 ? 43.447 43.342 57.407 1.00 20.21 130 LYS A C 1
ATOM 997 O O . LYS A 1 130 ? 43.596 44.543 57.465 1.00 24.90 130 LYS A O 1
ATOM 1003 N N . ARG A 1 131 ? 42.224 42.777 57.448 1.00 15.77 131 ARG A N 1
ATOM 1004 C CA . ARG A 1 131 ? 41.117 43.693 57.615 1.00 17.88 131 ARG A CA 1
ATOM 1005 C C . ARG A 1 131 ? 41.220 44.432 58.938 1.00 27.55 131 ARG A C 1
ATOM 1006 O O . ARG A 1 131 ? 40.928 45.631 59.029 1.00 28.04 131 ARG A O 1
ATOM 1014 N N . LEU A 1 132 ? 41.629 43.721 60.000 1.00 21.07 132 LEU A N 1
ATOM 1015 C CA . LEU A 1 132 ? 41.576 44.305 61.321 1.00 21.52 132 LEU A CA 1
ATOM 1016 C C . LEU A 1 132 ? 42.672 45.374 61.411 1.00 22.65 132 LEU A C 1
ATOM 1017 O O . LEU A 1 132 ? 42.427 46.429 61.955 1.00 18.76 132 LEU A O 1
ATOM 1022 N N . GLU A 1 133 ? 43.822 45.053 60.878 1.00 19.42 133 GLU A N 1
ATOM 1023 C CA . GLU A 1 133 ? 44.939 45.996 60.907 1.00 18.89 133 GLU A CA 1
ATOM 1024 C C . GLU A 1 133 ? 44.609 47.168 59.987 1.00 18.45 133 GLU A C 1
ATOM 1025 O O . GLU A 1 133 ? 45.064 48.260 60.298 1.00 26.29 133 GLU A O 1
ATOM 1031 N N . GLY A 1 134 ? 43.828 46.890 58.935 1.00 17.22 134 GLY A N 1
ATOM 1032 C CA . GLY A 1 134 ? 43.463 47.887 57.956 1.00 19.43 134 GLY A CA 1
ATOM 1033 C C . GLY A 1 134 ? 42.547 48.974 58.491 1.00 24.50 134 GLY A C 1
ATOM 1034 O O . GLY A 1 134 ? 42.396 50.067 57.953 1.00 25.55 134 GLY A O 1
ATOM 1035 N N . ARG A 1 135 ? 41.849 48.746 59.580 1.00 26.62 135 ARG A N 1
ATOM 1036 C CA . ARG A 1 135 ? 40.904 49.668 60.186 1.00 29.59 135 ARG A CA 1
ATOM 1037 C C . ARG A 1 135 ? 41.598 50.698 61.081 1.00 27.68 135 ARG A C 1
ATOM 1038 O O . ARG A 1 135 ? 41.091 51.808 61.273 1.00 25.89 135 ARG A O 1
ATOM 1046 N N . GLY A 1 136 ? 42.740 50.364 61.676 1.00 26.40 136 GLY A N 1
ATOM 1047 C CA . GLY A 1 136 ? 43.578 51.254 62.438 1.00 30.58 136 GLY A CA 1
ATOM 1048 C C . GLY A 1 136 ? 43.163 51.476 63.881 1.00 28.27 136 GLY A C 1
ATOM 1049 O O . GLY A 1 136 ? 43.870 52.145 64.622 1.00 34.49 136 GLY A O 1
ATOM 1050 N N . THR A 1 137 ? 42.041 50.937 64.275 1.00 26.56 137 THR A N 1
ATOM 1051 C CA . THR A 1 137 ? 41.415 51.068 65.587 1.00 34.57 137 THR A CA 1
ATOM 1052 C C . THR A 1 137 ? 41.855 50.084 66.644 1.00 47.16 137 THR A C 1
ATOM 1053 O O . THR A 1 137 ? 41.625 50.260 67.855 1.00 53.49 137 THR A O 1
ATOM 1057 N N . GLU A 1 138 ? 42.516 48.958 66.317 1.00 44.00 138 GLU A N 1
ATOM 1058 C CA . GLU A 1 138 ? 42.842 48.106 67.462 1.00 45.96 138 GLU A CA 1
ATOM 1059 C C . GLU A 1 138 ? 44.339 48.030 67.689 1.00 35.83 138 GLU A C 1
ATOM 1060 O O . GLU A 1 138 ? 45.134 48.433 66.862 1.00 42.16 138 GLU A O 1
ATOM 1066 N N . THR A 1 139 ? 44.715 47.473 68.836 1.00 38.27 139 THR A N 1
ATOM 1067 C CA . THR A 1 139 ? 46.088 47.189 69.172 1.00 37.56 139 THR A CA 1
ATOM 1068 C C . THR A 1 139 ? 46.554 45.864 68.574 1.00 39.47 139 THR A C 1
ATOM 1069 O O . THR A 1 139 ? 45.784 45.147 67.955 1.00 65.63 139 THR A O 1
ATOM 1073 N N . GLU A 1 140 ? 47.818 45.608 68.827 1.00 36.38 140 GLU A N 1
ATOM 1074 C CA . GLU A 1 140 ? 48.457 44.360 68.440 1.00 43.75 140 GLU A CA 1
ATOM 1075 C C . GLU A 1 140 ? 47.865 43.246 69.289 1.00 42.66 140 GLU A C 1
ATOM 1076 O O . GLU A 1 140 ? 47.530 42.162 68.850 1.00 50.70 140 GLU A O 1
ATOM 1082 N N . GLU A 1 141 ? 47.739 43.578 70.561 1.00 49.32 141 GLU A N 1
ATOM 1083 C CA . GLU A 1 141 ? 47.212 42.694 71.583 1.00 51.02 141 GLU A CA 1
ATOM 1084 C C . GLU A 1 141 ? 45.741 42.423 71.374 1.00 46.72 141 GLU A C 1
ATOM 1085 O O . GLU A 1 141 ? 45.238 41.306 71.509 1.00 47.99 141 GLU A O 1
ATOM 1091 N N . SER A 1 142 ? 44.933 43.434 71.037 1.00 39.58 142 SER A N 1
ATOM 1092 C CA . SER A 1 142 ? 43.539 43.032 70.807 1.00 32.97 142 SER A CA 1
ATOM 1093 C C . SER A 1 142 ? 43.394 42.229 69.514 1.00 27.27 142 SER A C 1
ATOM 1094 O O . SER A 1 142 ? 42.584 41.313 69.361 1.00 36.29 142 SER A O 1
ATOM 1097 N N . ILE A 1 143 ? 44.189 42.538 68.494 1.00 26.61 143 ILE A N 1
ATOM 1098 C CA . ILE A 1 143 ? 44.028 41.703 67.285 1.00 39.13 143 ILE A CA 1
ATOM 1099 C C . ILE A 1 143 ? 44.487 40.274 67.523 1.00 36.24 143 ILE A C 1
ATOM 1100 O O . ILE A 1 143 ? 43.878 39.335 67.006 1.00 27.85 143 ILE A O 1
ATOM 1105 N N . ASN A 1 144 ? 45.540 40.014 68.295 1.00 32.08 144 ASN A N 1
ATOM 1106 C CA . ASN A 1 144 ? 45.945 38.640 68.545 1.00 28.80 144 ASN A CA 1
ATOM 1107 C C . ASN A 1 144 ? 44.814 37.886 69.231 1.00 30.86 144 ASN A C 1
ATOM 1108 O O . ASN A 1 144 ? 44.560 36.730 68.910 1.00 27.44 144 ASN A O 1
ATOM 1113 N N . LYS A 1 145 ? 44.179 38.606 70.155 1.00 30.11 145 LYS A N 1
ATOM 1114 C CA . LYS A 1 145 ? 43.061 38.032 70.894 1.00 28.73 145 LYS A CA 1
ATOM 1115 C C . LYS A 1 145 ? 41.905 37.716 69.973 1.00 29.01 145 LYS A C 1
ATOM 1116 O O . LYS A 1 145 ? 41.202 36.715 70.005 1.00 27.09 145 LYS A O 1
ATOM 1122 N N . ARG A 1 146 ? 41.608 38.610 69.041 1.00 23.41 146 ARG A N 1
ATOM 1123 C CA . ARG A 1 146 ? 40.477 38.319 68.171 1.00 22.49 146 ARG A CA 1
ATOM 1124 C C . ARG A 1 146 ? 40.812 37.194 67.202 1.00 20.91 146 ARG A C 1
ATOM 1125 O O . ARG A 1 146 ? 39.901 36.443 66.841 1.00 24.80 146 ARG A O 1
ATOM 1133 N N . LEU A 1 147 ? 42.079 37.092 66.805 1.00 21.65 147 LEU A N 1
ATOM 1134 C CA . LEU A 1 147 ? 42.456 36.014 65.874 1.00 25.41 147 LEU A CA 1
ATOM 1135 C C . LEU A 1 147 ? 42.393 34.646 66.574 1.00 32.40 147 LEU A C 1
ATOM 1136 O O . LEU A 1 147 ? 42.073 33.633 65.918 1.00 18.78 147 LEU A O 1
ATOM 1141 N N . SER A 1 148 ? 42.697 34.633 67.885 1.00 22.70 148 SER A N 1
ATOM 1142 C CA . SER A 1 148 ? 42.576 33.367 68.619 1.00 20.34 148 SER A CA 1
ATOM 1143 C C . SER A 1 148 ? 41.146 32.930 68.766 1.00 15.24 148 SER A C 1
ATOM 1144 O O . SER A 1 148 ? 40.738 31.758 68.616 1.00 20.16 148 SER A O 1
ATOM 1147 N N . ALA A 1 149 ? 40.278 33.905 69.062 1.00 20.90 149 ALA A N 1
ATOM 1148 C CA . ALA A 1 149 ? 38.853 33.615 69.078 1.00 17.56 149 ALA A CA 1
ATOM 1149 C C . ALA A 1 149 ? 38.346 33.129 67.727 1.00 25.48 149 ALA A C 1
ATOM 1150 O O . ALA A 1 149 ? 37.507 32.234 67.666 1.00 20.78 149 ALA A O 1
ATOM 1152 N N . ALA A 1 150 ? 38.820 33.705 66.597 1.00 19.06 150 ALA A N 1
ATOM 1153 C CA . ALA A 1 150 ? 38.316 33.295 65.320 1.00 14.48 150 ALA A CA 1
ATOM 1154 C C . ALA A 1 150 ? 38.719 31.865 65.010 1.00 12.45 150 ALA A C 1
ATOM 1155 O O . ALA A 1 150 ? 37.908 31.123 64.433 1.00 18.08 150 ALA A O 1
ATOM 1157 N N . GLN A 1 151 ? 39.954 31.579 65.430 1.00 13.83 151 GLN A N 1
ATOM 1158 C CA . GLN A 1 151 ? 40.491 30.220 65.239 1.00 16.00 151 GLN A CA 1
ATOM 1159 C C . GLN A 1 151 ? 39.670 29.192 66.028 1.00 13.23 151 GLN A C 1
ATOM 1160 O O . GLN A 1 151 ? 39.375 28.096 65.511 1.00 16.97 151 GLN A O 1
ATOM 1166 N N . ALA A 1 152 ? 39.306 29.589 67.247 1.00 13.10 152 ALA A N 1
ATOM 1167 C CA . ALA A 1 152 ? 38.472 28.698 68.057 1.00 13.50 152 ALA A CA 1
ATOM 1168 C C . ALA A 1 152 ? 37.146 28.395 67.392 1.00 19.20 152 ALA A C 1
ATOM 1169 O O . ALA A 1 152 ? 36.629 27.276 67.399 1.00 18.89 152 ALA A O 1
ATOM 1171 N N . GLU A 1 153 ? 36.530 29.447 66.821 1.00 17.14 153 GLU A N 1
ATOM 1172 C CA . GLU A 1 153 ? 35.243 29.272 66.175 1.00 14.99 153 GLU A CA 1
ATOM 1173 C C . GLU A 1 153 ? 35.333 28.420 64.920 1.00 19.39 153 GLU A C 1
ATOM 1174 O O . GLU A 1 153 ? 34.412 27.652 64.607 1.00 19.62 153 GLU A O 1
ATOM 1180 N N . LEU A 1 154 ? 36.443 28.566 64.184 1.00 15.73 154 LEU A N 1
ATOM 1181 C CA . LEU A 1 154 ? 36.600 27.755 62.992 1.00 17.02 154 LEU A CA 1
ATOM 1182 C C . LEU A 1 154 ? 36.746 26.298 63.419 1.00 18.79 154 LEU A C 1
ATOM 1183 O O . LEU A 1 154 ? 36.284 25.412 62.691 1.00 20.84 154 LEU A O 1
ATOM 1188 N N . ALA A 1 155 ? 37.368 26.089 64.571 1.00 16.25 155 ALA A N 1
ATOM 1189 C CA . ALA A 1 155 ? 37.587 24.698 64.999 1.00 13.11 155 ALA A CA 1
ATOM 1190 C C . ALA A 1 155 ? 36.259 24.117 65.457 1.00 19.60 155 ALA A C 1
ATOM 1191 O O . ALA A 1 155 ? 35.911 22.988 65.133 1.00 21.62 155 ALA A O 1
ATOM 1193 N N . TYR A 1 156 ? 35.512 24.954 66.204 1.00 14.08 156 TYR A N 1
ATOM 1194 C CA . TYR A 1 156 ? 34.192 24.473 66.582 1.00 18.07 156 TYR A CA 1
ATOM 1195 C C . TYR A 1 156 ? 33.321 24.169 65.381 1.00 18.30 156 TYR A C 1
ATOM 1196 O O . TYR A 1 156 ? 32.516 23.226 65.308 1.00 16.81 156 TYR A O 1
ATOM 1205 N N . ALA A 1 157 ? 33.391 24.983 64.326 1.00 16.91 157 ALA A N 1
ATOM 1206 C CA . ALA A 1 157 ? 32.533 24.658 63.173 1.00 11.83 157 ALA A CA 1
ATOM 1207 C C . ALA A 1 157 ? 32.847 23.315 62.538 1.00 17.38 157 ALA A C 1
ATOM 1208 O O . ALA A 1 157 ? 32.033 22.646 61.929 1.00 19.90 157 ALA A O 1
ATOM 1210 N N . GLU A 1 158 ? 34.072 22.820 62.645 1.00 21.73 158 GLU A N 1
ATOM 1211 C CA . GLU A 1 158 ? 34.449 21.518 62.085 1.00 22.57 158 GLU A CA 1
ATOM 1212 C C . GLU A 1 158 ? 33.909 20.342 62.871 1.00 22.99 158 GLU A C 1
ATOM 1213 O O . GLU A 1 158 ? 34.081 19.217 62.425 1.00 23.20 158 GLU A O 1
ATOM 1219 N N . THR A 1 159 ? 33.260 20.571 64.007 1.00 21.54 159 THR A N 1
ATOM 1220 C CA . THR A 1 159 ? 32.568 19.494 64.716 1.00 16.15 159 THR A CA 1
ATOM 1221 C C . THR A 1 159 ? 31.174 19.292 64.107 1.00 21.47 159 THR A C 1
ATOM 1222 O O . THR A 1 159 ? 30.450 18.405 64.535 1.00 23.45 159 THR A O 1
ATOM 1226 N N . GLY A 1 160 ? 30.776 20.135 63.151 1.00 19.48 160 GLY A N 1
ATOM 1227 C CA . GLY A 1 160 ? 29.450 20.046 62.584 1.00 22.49 160 GLY A CA 1
ATOM 1228 C C . GLY A 1 160 ? 28.392 20.684 63.469 1.00 22.20 160 GLY A C 1
ATOM 1229 O O . GLY A 1 160 ? 27.214 20.378 63.470 1.00 26.41 160 GLY A O 1
ATOM 1230 N N . ALA A 1 161 ? 28.765 21.649 64.300 1.00 14.34 161 ALA A N 1
ATOM 1231 C CA . ALA A 1 161 ? 27.753 22.302 65.116 1.00 19.63 161 ALA A CA 1
ATOM 1232 C C . ALA A 1 161 ? 26.779 23.159 64.337 1.00 18.62 161 ALA A C 1
ATOM 1233 O O . ALA A 1 161 ? 25.655 23.460 64.745 1.00 20.85 161 ALA A O 1
ATOM 1235 N N . HIS A 1 162 ? 27.209 23.619 63.151 1.00 16.82 162 HIS A N 1
ATOM 1236 C CA . HIS A 1 162 ? 26.269 24.508 62.459 1.00 16.71 162 HIS A CA 1
ATOM 1237 C C . HIS A 1 162 ? 25.530 23.743 61.364 1.00 19.84 162 HIS A C 1
ATOM 1238 O O . HIS A 1 162 ? 26.053 22.746 60.863 1.00 19.54 162 HIS A O 1
ATOM 1245 N N . ASP A 1 163 ? 24.352 24.200 61.006 1.00 19.03 163 ASP A N 1
ATOM 1246 C CA . ASP A 1 163 ? 23.574 23.635 59.887 1.00 23.73 163 ASP A CA 1
ATOM 1247 C C . ASP A 1 163 ? 24.244 24.014 58.586 1.00 16.26 163 ASP A C 1
ATOM 1248 O O . ASP A 1 163 ? 24.277 23.282 57.627 1.00 20.86 163 ASP A O 1
ATOM 1253 N N . LYS A 1 164 ? 24.859 25.184 58.531 1.00 16.78 164 LYS A N 1
ATOM 1254 C CA . LYS A 1 164 ? 25.526 25.625 57.320 1.00 23.85 164 LYS A CA 1
ATOM 1255 C C . LYS A 1 164 ? 26.689 26.565 57.639 1.00 18.82 164 LYS A C 1
ATOM 1256 O O . LYS A 1 164 ? 26.588 27.405 58.538 1.00 16.05 164 LYS A O 1
ATOM 1262 N N . VAL A 1 165 ? 27.741 26.390 56.864 1.00 15.34 165 VAL A N 1
ATOM 1263 C CA . VAL A 1 165 ? 28.865 27.322 56.977 1.00 16.75 165 VAL A CA 1
ATOM 1264 C C . VAL A 1 165 ? 28.991 28.106 55.669 1.00 28.55 165 VAL A C 1
ATOM 1265 O O . VAL A 1 165 ? 29.038 27.478 54.615 1.00 23.59 16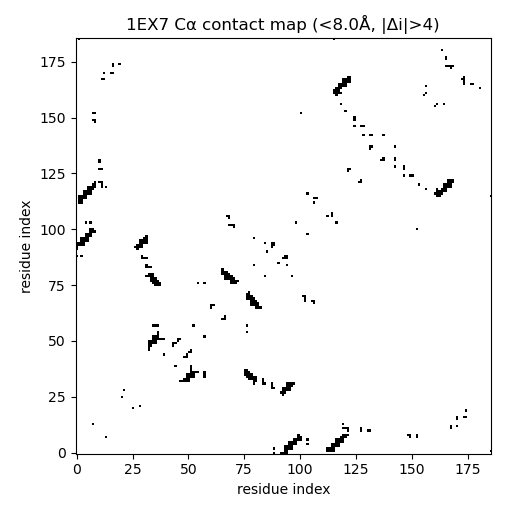5 VAL A O 1
ATOM 1269 N N . ILE A 1 166 ? 29.046 29.436 55.737 1.00 22.98 166 ILE A N 1
ATOM 1270 C CA . ILE A 1 166 ? 29.207 30.230 54.526 1.00 19.95 166 ILE A CA 1
ATOM 1271 C C . ILE A 1 166 ? 30.539 30.975 54.603 1.00 16.70 166 ILE A C 1
ATOM 1272 O O . ILE A 1 166 ? 30.767 31.647 55.609 1.00 17.00 166 ILE A O 1
ATOM 1277 N N . VAL A 1 167 ? 31.380 30.843 53.570 1.00 16.13 167 VAL A N 1
ATOM 1278 C CA . VAL A 1 167 ? 32.653 31.571 53.567 1.00 16.25 167 VAL A CA 1
ATOM 1279 C C . VAL A 1 167 ? 32.397 32.883 52.836 1.00 21.75 167 VAL A C 1
ATOM 1280 O O . VAL A 1 167 ? 32.049 32.895 51.658 1.00 20.91 167 VAL A O 1
ATOM 1284 N N . ASN A 1 168 ? 32.534 34.014 53.543 1.00 20.86 168 ASN A N 1
ATOM 1285 C CA . ASN A 1 168 ? 32.191 35.232 52.817 1.00 23.44 168 ASN A CA 1
ATOM 1286 C C . ASN A 1 168 ? 33.432 35.807 52.134 1.00 28.92 168 ASN A C 1
ATOM 1287 O O . ASN A 1 168 ? 34.134 36.627 52.745 1.00 26.11 168 ASN A O 1
ATOM 1292 N N . ASP A 1 169 ? 33.664 35.350 50.910 1.00 20.30 169 ASP A N 1
ATOM 1293 C CA . ASP A 1 169 ? 34.753 35.911 50.124 1.00 28.39 169 ASP A CA 1
ATOM 1294 C C . ASP A 1 169 ? 34.217 36.774 48.972 1.00 27.12 169 ASP A C 1
ATOM 1295 O O . ASP A 1 169 ? 34.956 37.053 48.015 1.00 21.82 169 ASP A O 1
ATOM 1300 N N . ASP A 1 170 ? 32.982 37.219 48.994 1.00 30.46 170 ASP A N 1
ATOM 1301 C CA . ASP A 1 170 ? 32.261 38.028 48.014 1.00 26.83 170 ASP A CA 1
ATOM 1302 C C . ASP A 1 170 ? 30.868 38.294 48.585 1.00 29.61 170 ASP A C 1
ATOM 1303 O O . ASP A 1 170 ? 30.107 37.356 48.886 1.00 23.16 170 ASP A O 1
ATOM 1308 N N . LEU A 1 171 ? 30.540 39.562 48.751 1.00 29.64 171 LEU A N 1
ATOM 1309 C CA . LEU A 1 171 ? 29.294 39.896 49.447 1.00 22.72 171 LEU A CA 1
ATOM 1310 C C . LEU A 1 171 ? 28.063 39.328 48.743 1.00 29.53 171 LEU A C 1
ATOM 1311 O O . LEU A 1 171 ? 27.192 38.665 49.366 1.00 18.23 171 LEU A O 1
ATOM 1316 N N . ASP A 1 172 ? 27.987 39.564 47.431 1.00 21.74 172 ASP A N 1
ATOM 1317 C CA . ASP A 1 172 ? 26.803 39.114 46.700 1.00 27.06 172 ASP A CA 1
ATOM 1318 C C . ASP A 1 172 ? 26.709 37.594 46.614 1.00 26.52 172 ASP A C 1
ATOM 1319 O O . ASP A 1 172 ? 25.624 37.001 46.695 1.00 28.88 172 ASP A O 1
ATOM 1324 N N . LYS A 1 173 ? 27.832 36.874 46.457 1.00 19.33 173 LYS A N 1
ATOM 1325 C CA . LYS A 1 173 ? 27.722 35.415 46.454 1.00 24.88 173 LYS A CA 1
ATOM 1326 C C . LYS A 1 173 ? 27.310 34.852 47.819 1.00 29.70 173 LYS A C 1
ATOM 1327 O O . LYS A 1 173 ? 26.460 33.964 47.904 1.00 24.50 173 LYS A O 1
ATOM 1333 N N . ALA A 1 174 ? 27.866 35.335 48.930 1.00 23.83 174 ALA A N 1
ATOM 1334 C CA . ALA A 1 174 ? 27.514 34.934 50.283 1.00 27.86 174 ALA A CA 1
ATOM 1335 C C . ALA A 1 174 ? 26.049 35.276 50.552 1.00 21.82 174 ALA A C 1
ATOM 1336 O O . ALA A 1 174 ? 25.345 34.531 51.253 1.00 24.61 174 ALA A O 1
ATOM 1338 N N . TYR A 1 175 ? 25.596 36.398 49.981 1.00 23.20 175 TYR A N 1
ATOM 1339 C CA . TYR A 1 175 ? 24.211 36.849 50.154 1.00 27.22 175 TYR A CA 1
ATOM 1340 C C . TYR A 1 175 ? 23.282 35.816 49.508 1.00 23.72 175 TYR A C 1
ATOM 1341 O O . TYR A 1 175 ? 22.266 35.396 50.066 1.00 21.45 175 TYR A O 1
ATOM 1350 N N . LYS A 1 176 ? 23.677 35.376 48.325 1.00 22.17 176 LYS A N 1
ATOM 1351 C CA . LYS A 1 176 ? 23.005 34.315 47.607 1.00 25.78 176 LYS A CA 1
ATOM 1352 C C . LYS A 1 176 ? 22.836 33.076 48.489 1.00 32.14 176 LYS A C 1
ATOM 1353 O O . LYS A 1 176 ? 21.747 32.560 48.770 1.00 28.44 176 LYS A O 1
ATOM 1359 N N . GLU A 1 177 ? 24.000 32.577 48.927 1.00 27.55 177 GLU A N 1
ATOM 1360 C CA . GLU A 1 177 ? 24.032 31.376 49.761 1.00 25.39 177 GLU A CA 1
ATOM 1361 C C . GLU A 1 177 ? 23.186 31.540 51.002 1.00 24.86 177 GLU A C 1
ATOM 1362 O O . GLU A 1 177 ? 22.433 30.659 51.430 1.00 30.33 177 GLU A O 1
ATOM 1368 N N . LEU A 1 178 ? 23.308 32.692 51.620 1.00 19.80 178 LEU A N 1
ATOM 1369 C CA . LEU A 1 178 ? 22.468 33.02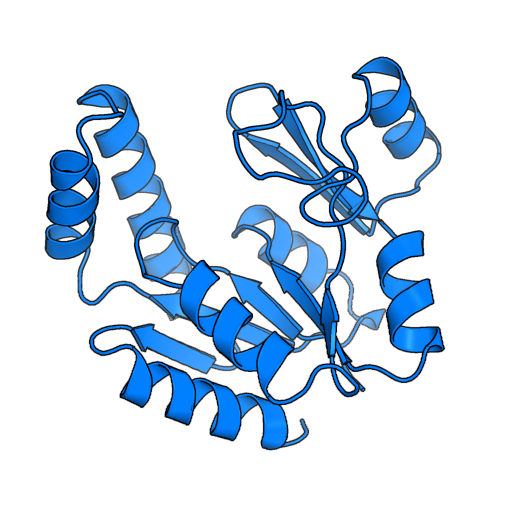9 52.760 1.00 26.68 178 LEU A CA 1
ATOM 1370 C C . LEU A 1 178 ? 20.988 32.821 52.432 1.00 37.79 178 LEU A C 1
ATOM 1371 O O . LEU A 1 178 ? 20.294 32.163 53.220 1.00 21.70 178 LEU A O 1
ATOM 1376 N N . LYS A 1 179 ? 20.495 33.371 51.309 1.00 30.20 179 LYS A N 1
ATOM 1377 C CA . LYS A 1 179 ? 19.090 33.251 50.946 1.00 29.05 179 LYS A CA 1
ATOM 1378 C C . LYS A 1 179 ? 18.635 31.818 50.681 1.00 25.76 179 LYS A C 1
ATOM 1379 O O . LYS A 1 179 ? 17.548 31.485 51.110 1.00 27.07 179 LYS A O 1
ATOM 1385 N N . ASP A 1 180 ? 19.456 31.060 49.986 1.00 24.67 180 ASP A N 1
ATOM 1386 C CA . ASP A 1 180 ? 19.228 29.670 49.685 1.00 26.67 180 ASP A CA 1
ATOM 1387 C C . ASP A 1 180 ? 19.086 28.830 50.950 1.00 23.26 180 ASP A C 1
ATOM 1388 O O . ASP A 1 180 ? 18.246 27.952 51.085 1.00 22.61 180 ASP A O 1
ATOM 1393 N N . PHE A 1 181 ? 19.967 29.141 51.900 1.00 21.89 181 PHE A N 1
ATOM 1394 C CA . PHE A 1 181 ? 19.891 28.515 53.218 1.00 24.43 181 PHE A CA 1
ATOM 1395 C C . PHE A 1 181 ? 18.599 28.874 53.933 1.00 25.76 181 PHE A C 1
ATOM 1396 O O . PHE A 1 181 ? 17.785 28.033 54.332 1.00 27.15 181 PHE A O 1
ATOM 1404 N N . ILE A 1 182 ? 18.356 30.155 54.138 1.00 22.26 182 ILE A N 1
ATOM 1405 C CA . ILE A 1 182 ? 17.203 30.557 54.931 1.00 17.46 182 ILE A CA 1
ATOM 1406 C C . ILE A 1 182 ? 15.874 30.064 54.379 1.00 29.87 182 ILE A C 1
ATOM 1407 O O . ILE A 1 182 ? 14.986 29.609 55.096 1.00 32.61 182 ILE A O 1
ATOM 1412 N N . PHE A 1 183 ? 15.765 30.163 53.059 1.00 26.25 183 PHE A N 1
ATOM 1413 C CA . PHE A 1 183 ? 14.462 29.855 52.461 1.00 41.09 183 PHE A CA 1
ATOM 1414 C C . PHE A 1 183 ? 14.396 28.379 52.124 1.00 41.20 183 PHE A C 1
ATOM 1415 O O . PHE A 1 183 ? 13.404 27.878 51.622 1.00 43.44 183 PHE A O 1
ATOM 1423 N N . ALA A 1 184 ? 15.417 27.584 52.423 1.00 44.23 184 ALA A N 1
ATOM 1424 C CA . ALA A 1 184 ? 15.359 26.133 52.376 1.00 43.34 184 ALA A CA 1
ATOM 1425 C C . ALA A 1 184 ? 14.169 25.623 53.200 1.00 49.11 184 ALA A C 1
ATOM 1426 O O . ALA A 1 184 ? 13.618 24.560 52.906 1.00 48.80 184 ALA A O 1
ATOM 1428 N N . GLU A 1 185 ? 13.769 26.360 54.217 1.00 58.23 185 GLU A N 1
ATOM 1429 C CA . GLU A 1 185 ? 12.619 26.307 55.090 1.00 63.80 185 GLU A CA 1
ATOM 1430 C C . GLU A 1 185 ? 12.958 25.713 56.460 1.00 69.48 185 GLU A C 1
ATOM 1431 O O . GLU A 1 185 ? 12.622 26.289 57.502 1.00 86.85 185 GLU A O 1
ATOM 1437 N N . LYS A 1 186 ? 13.630 24.571 56.462 1.00 68.02 18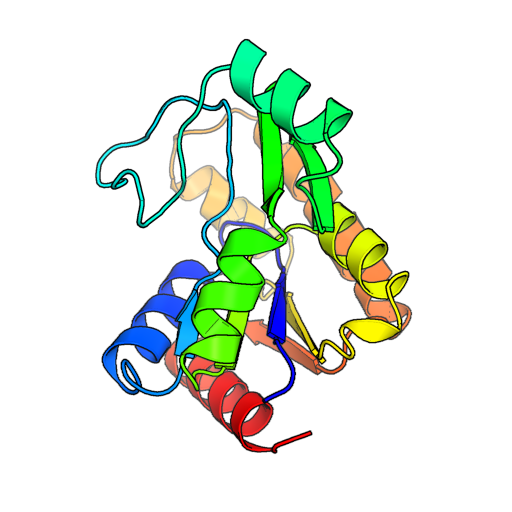6 LYS A N 1
ATOM 1438 C CA . LYS A 1 186 ? 14.019 23.842 57.676 1.00 77.20 186 LYS A CA 1
ATOM 1439 C C . LYS A 1 186 ? 14.866 22.694 57.116 1.00 81.24 186 LYS A C 1
ATOM 1440 O O . LYS A 1 186 ? 15.166 21.706 57.798 1.00 73.74 186 LYS A O 1
#

Secondary structure (DSSP, 8-state):
---EEEE--TTSSHHHHHHHHHHH-TTTEEE---EE-SPP-TT--BTTTBEE--HHHHHHHHHTT-EEEEEEETTEEEEEEHHHHHHHHHHTSEEEEE--HHHHHHHHT-GGG--EEEEEE-S-HHHHHHHHHHH--S-HHHHHHHHHHHHHHHHHHTTT-SSEEEE-SSHHHHHHHHHHHHTT--

GO terms:
  GO:0004385 GMP kinase activity (F, IDA)
  GO:0005634 nucleus (C, HDA)
  GO:0005737 cytoplasm (C, HDA)
  GO:0004385 GMP kinase activity (F, IMP)
  GO:0046711 GDP biosynthetic process (P, IMP)

Foldseek 3Di:
DQAEEEEAFPLQCVVVLVVVVCVVCVLAEDEQAKEKQDDDDPPDDCVHNHPHDHPVVVVVCVVVVQFLDKDDDPNMIITGGPVSVCVGVVSNHHYYYYDYVVVLVSVVVVVVSVYAYEYEYELDLVVSLCSVVVVVPDDPVVSVVSSVSNVVVVVVVVVVSHPYYAYRPDSVVSSVVVVCVVVVPD

Nearest PDB structures (foldseek):
  1ex7-assembly1_A  TM=1.005E+00  e=8.242E-39  Saccharomyces cerevisiae
  4f4j-assembly2_A  TM=7.662E-01  e=8.596E-34  Saccharomyces cerevisiae S288C
  4f4j-assembly2_B-2  TM=7.814E-01  e=2.262E-30  Saccharomyces cerevisiae S288C
  1lvg-assembly1_A  TM=9.200E-01  e=1.377E-23  Mus musculus
  7luy-assembly3_D  TM=8.837E-01  e=1.532E-18  Bartonella henselae str. Houston-1

Solvent-accessible surface area: 10137 Å² total; per-residue (Å²): 95,69,12,0,1,2,2,12,12,67,9,1,28,30,88,47,2,13,147,62,0,51,79,92,59,69,120,48,7,8,61,3,25,14,5,0,21,24,109,76,148,114,73,42,77,89,28,128,59,47,54,34,39,69,67,112,75,0,91,38,11,46,160,97,127,67,25,31,15,114,13,88,115,87,59,49,33,43,2,0,12,72,48,17,17,120,109,20,46,163,65,63,70,15,0,0,2,50,22,62,44,94,0,1,108,46,3,77,81,36,107,143,40,90,12,12,15,0,1,2,3,6,48,46,34,100,41,2,70,121,103,3,95,67,140,68,108,63,79,130,117,33,15,76,140,73,18,71,52,0,105,45,19,52,61,44,15,161,101,60,13,22,90,87,60,0,61,10,88,78,66,96,74,0,14,117,55,1,51,76,26,6,95,66,108,179

InterPro domains:
  IPR008144 Guanylate kinase-like domain [PS50052] (2-184)
  IPR008145 Guanylate kinase/L-type calcium channel beta subunit [PF00625] (2-185)
  IPR008145 Guanylate kinase/L-type calcium channel beta subunit [SM00072] (1-187)
  IPR017665 Guanylate kinase [MF_00328] (1-187)
  IPR017665 Guanylate kinase [TIGR03263] (3-183)
  IPR020590 Guanylate kinase, conserved site [PS00856] (37-54)
  IPR027417 P-loop containing nucleoside triphosphate hydrolase [G3DSA:3.40.50.300] (5-180)
  IPR027417 P-loop containing nucleoside triphosphate hydrolase [SSF52540] (3-186)

Sequence (186 aa):
SRPIVISGPSGTGKSTLLKKLFAEYPDSFGFSVSSTTRTPRAGEVNGKDYNFVSVDEFKSMIKNNEFIEWAQFSGNYYGSTVASVKQVSKSGKTCILDIDMQGVKSVKAIPELNARFLFIAPPSVEDLKKRLEGRGTETEESINKRLSAAQAELAYAETGAHDKVIVNDDLDKAYKELKDFIFAEK

Organism: Saccharomyces cerevisiae (strain ATCC 204508 / S288c) (NCBI:txid559292)

B-factor: mean 34.11, std 16.8, range [11.28, 107.48]